Protein AF-A0A914URF8-F1 (afdb_monomer_lite)

Organism: NCBI:txid2011161

Structure (mmCIF, N/CA/C/O backbone):
data_AF-A0A914URF8-F1
#
_entry.id   AF-A0A914URF8-F1
#
loop_
_atom_site.group_PDB
_atom_site.id
_atom_site.type_symbol
_atom_site.label_atom_id
_atom_site.label_alt_id
_atom_site.label_comp_id
_atom_site.label_asym_id
_atom_site.label_entity_id
_atom_site.label_seq_id
_atom_site.pdbx_PDB_ins_code
_atom_site.Cartn_x
_atom_site.Cartn_y
_atom_site.Cartn_z
_atom_site.occupancy
_atom_site.B_iso_or_equiv
_atom_site.auth_seq_id
_atom_site.auth_comp_id
_atom_site.auth_asym_id
_atom_site.auth_atom_id
_atom_site.pdbx_PDB_model_num
ATOM 1 N N . VAL A 1 1 ? -5.150 0.004 5.363 1.00 91.94 1 VAL A N 1
ATOM 2 C CA . VAL A 1 1 ? -5.568 -1.410 5.227 1.00 91.94 1 VAL A CA 1
ATOM 3 C C . VAL A 1 1 ? -5.708 -1.688 3.751 1.00 91.94 1 VAL A C 1
ATOM 5 O O . VAL A 1 1 ? -6.165 -0.806 3.049 1.00 91.94 1 VAL A O 1
ATOM 8 N N . GLU A 1 2 ? -5.308 -2.857 3.282 1.00 92.75 2 GLU A N 1
ATOM 9 C CA . GLU A 1 2 ? -5.443 -3.266 1.883 1.00 92.75 2 GLU A CA 1
ATOM 10 C C . GLU A 1 2 ? -5.995 -4.690 1.856 1.00 92.75 2 GLU A C 1
ATOM 12 O O . GLU A 1 2 ? -5.679 -5.490 2.740 1.00 92.75 2 GLU A O 1
ATOM 17 N N . VAL A 1 3 ? -6.842 -4.991 0.873 1.00 92.69 3 VAL A N 1
ATOM 18 C CA . VAL A 1 3 ? -7.310 -6.351 0.602 1.00 92.69 3 VAL A CA 1
ATOM 19 C C . VAL A 1 3 ? -6.737 -6.768 -0.744 1.00 92.69 3 VAL A C 1
ATOM 21 O O . VAL A 1 3 ? -7.129 -6.220 -1.769 1.00 92.69 3 VAL A O 1
ATOM 24 N N . HIS A 1 4 ? -5.839 -7.747 -0.733 1.00 90.50 4 HIS A N 1
ATOM 25 C CA . HIS A 1 4 ? -5.152 -8.246 -1.922 1.00 90.50 4 HIS A CA 1
ATOM 26 C C . HIS A 1 4 ? -5.156 -9.787 -1.946 1.00 90.50 4 HIS A C 1
ATOM 28 O O . HIS A 1 4 ? -5.387 -10.426 -0.912 1.00 90.50 4 HIS A O 1
ATOM 34 N N . PRO A 1 5 ? -4.941 -10.427 -3.110 1.00 88.50 5 PRO A N 1
ATOM 35 C CA . PRO A 1 5 ? -4.713 -11.870 -3.187 1.00 88.50 5 PRO A CA 1
ATOM 36 C C . PRO A 1 5 ? -3.463 -12.287 -2.407 1.00 88.50 5 PRO A C 1
ATOM 38 O O . PRO A 1 5 ? -2.453 -11.588 -2.440 1.00 88.50 5 PRO A O 1
ATOM 41 N N . ALA A 1 6 ? -3.505 -13.452 -1.754 1.00 83.94 6 ALA A N 1
ATOM 42 C CA . ALA A 1 6 ? -2.380 -13.965 -0.961 1.00 83.94 6 ALA A CA 1
ATOM 43 C C . ALA A 1 6 ? -1.105 -14.190 -1.796 1.00 83.94 6 ALA A C 1
ATOM 45 O O . ALA A 1 6 ? 0.005 -14.074 -1.284 1.00 83.94 6 ALA A O 1
ATOM 46 N N . GLU A 1 7 ? -1.283 -14.479 -3.083 1.00 80.19 7 GLU A N 1
ATOM 47 C CA . GLU A 1 7 ? -0.210 -14.698 -4.049 1.00 80.19 7 GLU A CA 1
ATOM 48 C C . GLU A 1 7 ? 0.399 -13.383 -4.566 1.00 80.19 7 GLU A C 1
ATOM 50 O O . GLU A 1 7 ? 1.362 -13.428 -5.319 1.00 80.19 7 GLU A O 1
ATOM 55 N N . TYR A 1 8 ? -0.126 -12.207 -4.208 1.00 83.12 8 TYR A N 1
ATOM 56 C CA . TYR A 1 8 ? 0.375 -10.913 -4.684 1.00 83.12 8 TYR A CA 1
ATOM 57 C C . TYR A 1 8 ? 1.036 -10.107 -3.565 1.00 83.12 8 TYR A C 1
ATOM 59 O O . TYR A 1 8 ? 0.678 -10.210 -2.391 1.00 83.12 8 TYR A O 1
ATOM 67 N N . VAL A 1 9 ? 1.998 -9.272 -3.956 1.00 80.06 9 VAL A N 1
ATOM 68 C CA . VAL A 1 9 ? 2.644 -8.297 -3.069 1.00 80.06 9 VAL A CA 1
ATOM 69 C C . VAL A 1 9 ? 1.649 -7.169 -2.761 1.00 80.06 9 VAL A C 1
ATOM 71 O O . VAL A 1 9 ? 1.094 -6.619 -3.713 1.00 80.06 9 VAL A O 1
ATOM 74 N N . PRO A 1 10 ? 1.424 -6.804 -1.486 1.00 84.69 10 PRO A N 1
ATOM 75 C CA . PRO A 1 10 ? 0.599 -5.650 -1.146 1.00 84.69 10 PRO A CA 1
ATOM 76 C C . PRO A 1 10 ? 1.324 -4.331 -1.399 1.00 84.69 10 PRO A C 1
ATOM 78 O O . PRO A 1 10 ? 2.511 -4.196 -1.087 1.00 84.69 10 PRO A O 1
ATOM 81 N N . PHE A 1 11 ? 0.570 -3.345 -1.875 1.00 87.31 11 PHE A N 1
ATOM 82 C CA . PHE A 1 11 ? 1.010 -1.962 -2.054 1.00 87.31 11 PHE A CA 1
ATOM 83 C C . PHE A 1 11 ? 0.008 -1.014 -1.379 1.00 87.31 11 PHE A C 1
ATOM 85 O O . PHE A 1 11 ? -0.790 -0.350 -2.056 1.00 87.31 11 PHE A O 1
ATOM 92 N N . PRO A 1 12 ? 0.015 -0.931 -0.035 1.00 89.12 12 PRO A N 1
ATOM 93 C CA . PRO A 1 12 ? -1.010 -0.210 0.712 1.00 89.12 12 PRO A CA 1
ATOM 94 C C . PRO A 1 12 ? -0.951 1.303 0.483 1.00 89.12 12 PRO A C 1
ATOM 96 O O . PRO A 1 12 ? -1.925 1.997 0.770 1.00 89.12 12 PRO A O 1
ATOM 99 N N . GLU A 1 13 ? 0.169 1.824 -0.019 1.00 87.00 13 GLU A N 1
ATOM 100 C CA . GLU A 1 13 ? 0.313 3.209 -0.456 1.00 87.00 13 GLU A CA 1
ATOM 101 C C . GLU A 1 13 ? -0.486 3.533 -1.726 1.00 87.00 13 GLU A C 1
ATOM 103 O O . GLU A 1 13 ? -0.905 4.677 -1.895 1.00 87.00 13 GLU A O 1
ATOM 108 N N . ASP A 1 14 ? -0.719 2.535 -2.583 1.00 87.56 14 ASP A N 1
ATOM 109 C CA . ASP A 1 14 ? -1.404 2.696 -3.866 1.00 87.56 14 ASP A CA 1
ATOM 110 C C . ASP A 1 14 ? -2.866 2.213 -3.780 1.00 87.56 14 ASP A C 1
ATOM 112 O O . ASP A 1 14 ? -3.774 2.894 -4.255 1.00 87.56 14 ASP A O 1
ATOM 116 N N . GLN A 1 15 ? -3.106 1.050 -3.158 1.00 88.94 15 GLN A N 1
ATOM 117 C CA . GLN A 1 15 ? -4.412 0.363 -3.144 1.00 88.94 15 GLN A CA 1
ATOM 118 C C . GLN A 1 15 ? -5.074 0.304 -1.756 1.00 88.94 15 GLN A C 1
ATOM 120 O O . GLN A 1 15 ? -6.141 -0.294 -1.574 1.00 88.94 15 GLN A O 1
ATOM 125 N N . GLY A 1 16 ? -4.443 0.900 -0.744 1.00 92.31 16 GLY A N 1
ATOM 126 C CA . GLY A 1 16 ? -4.950 0.884 0.619 1.00 92.31 16 GLY A CA 1
ATOM 127 C C . GLY A 1 16 ? -6.059 1.905 0.882 1.00 92.31 16 GLY A C 1
ATOM 128 O O . GLY A 1 16 ? -6.155 2.961 0.264 1.00 92.31 16 GLY A O 1
ATOM 129 N N . PHE A 1 17 ? -6.869 1.619 1.898 1.00 93.12 17 PHE A N 1
ATOM 130 C CA . PHE A 1 17 ? -7.845 2.535 2.477 1.00 93.12 17 PHE A CA 1
ATOM 131 C C . PHE A 1 17 ? -7.550 2.816 3.952 1.00 93.12 17 PHE A C 1
ATOM 133 O O . PHE A 1 17 ? -6.910 2.030 4.667 1.00 93.12 17 PHE A O 1
ATOM 140 N N . THR A 1 18 ? -8.035 3.959 4.428 1.00 93.62 18 THR A N 1
ATOM 141 C CA . THR A 1 18 ? -7.891 4.390 5.819 1.00 93.62 18 THR A CA 1
ATOM 142 C C . THR A 1 18 ? -9.085 3.941 6.655 1.00 93.62 18 THR A C 1
ATOM 144 O O . THR A 1 18 ? -10.218 3.868 6.183 1.00 93.62 18 THR A O 1
ATOM 147 N N . VAL A 1 19 ? -8.823 3.628 7.923 1.00 95.50 19 VAL A N 1
ATOM 148 C CA . VAL A 1 19 ? -9.854 3.272 8.900 1.00 95.50 19 VAL A CA 1
ATOM 149 C C . VAL A 1 19 ? -9.771 4.280 10.034 1.00 95.50 19 VAL A C 1
ATOM 151 O O . VAL A 1 19 ? -8.711 4.461 10.633 1.00 95.50 19 VAL A O 1
ATOM 154 N N . SER A 1 20 ? -10.878 4.965 10.305 1.00 93.94 20 SER A N 1
ATOM 155 C CA . SER A 1 20 ? -10.931 6.005 11.330 1.00 93.94 20 SER A CA 1
ATOM 156 C C . SER A 1 20 ? -11.346 5.427 12.687 1.00 93.94 20 SER A C 1
ATOM 158 O O . SER A 1 20 ? -12.314 4.664 12.753 1.00 93.94 20 SER A O 1
ATOM 160 N N . PRO A 1 21 ? -10.679 5.818 13.788 1.00 95.00 21 PRO A N 1
ATOM 161 C CA . PRO A 1 21 ? -11.183 5.568 15.134 1.00 95.00 21 PRO A CA 1
ATOM 162 C C . PRO A 1 21 ? -12.584 6.155 15.337 1.00 95.00 21 PRO A C 1
ATOM 164 O O . PRO A 1 21 ? -12.963 7.141 14.701 1.00 95.00 21 PRO A O 1
ATOM 167 N N . GLY A 1 22 ? -13.368 5.541 16.223 1.00 94.19 22 GLY A N 1
ATOM 168 C CA . GLY A 1 22 ? -14.708 6.022 16.572 1.00 94.19 22 GLY A CA 1
ATOM 169 C C . GLY A 1 22 ? -15.772 5.745 15.521 1.00 94.19 22 GLY A C 1
ATOM 170 O O . GLY A 1 22 ? -16.918 6.190 15.657 1.00 94.19 22 GLY A O 1
ATOM 171 N N . ALA A 1 23 ? -15.413 4.976 14.500 1.00 94.69 23 ALA A N 1
ATOM 172 C CA . ALA A 1 23 ? -16.324 4.440 13.521 1.00 94.69 23 ALA A CA 1
ATOM 173 C C . ALA A 1 23 ? -16.153 2.924 13.401 1.00 94.69 23 ALA A C 1
ATOM 175 O O . ALA A 1 23 ? -15.095 2.352 13.682 1.00 94.69 23 ALA A O 1
ATOM 176 N N . VAL A 1 24 ? -17.235 2.281 12.979 1.00 96.44 24 VAL A N 1
ATOM 177 C CA . VAL A 1 24 ? -17.174 0.984 12.329 1.00 96.44 24 VAL A CA 1
ATOM 178 C C . VAL A 1 24 ? -17.058 1.242 10.838 1.00 96.44 24 VAL A C 1
ATOM 180 O O . VAL A 1 24 ? -17.888 1.951 10.271 1.00 96.44 24 VAL A O 1
ATOM 183 N N . THR A 1 25 ? -16.017 0.695 10.226 1.00 97.31 25 THR A N 1
ATOM 184 C CA . THR A 1 25 ? -15.813 0.689 8.783 1.00 97.31 25 THR A CA 1
ATOM 185 C C . THR A 1 25 ? -16.161 -0.699 8.269 1.00 97.31 25 THR A C 1
ATOM 187 O O . THR A 1 25 ? -15.512 -1.684 8.618 1.00 97.31 25 THR A O 1
ATOM 190 N N . SER A 1 26 ? -17.209 -0.770 7.459 1.00 96.75 26 SER A N 1
ATOM 191 C CA . SER A 1 26 ? -17.714 -1.987 6.838 1.00 96.75 26 SER A CA 1
ATOM 192 C C . SER A 1 26 ? -17.293 -1.993 5.368 1.00 96.75 26 SER A C 1
ATOM 194 O O . SER A 1 26 ? -17.676 -1.105 4.600 1.00 96.75 26 SER A O 1
ATOM 196 N N . VAL A 1 27 ? -16.489 -2.983 4.990 1.00 96.69 27 VAL A N 1
ATOM 197 C CA . VAL A 1 27 ? -15.861 -3.133 3.676 1.00 96.69 27 VAL A CA 1
ATOM 198 C C . VAL A 1 27 ? -16.457 -4.350 2.984 1.00 96.69 27 VAL A C 1
ATOM 200 O O . VAL A 1 27 ? -16.164 -5.493 3.338 1.00 96.69 27 VAL A O 1
ATOM 203 N N . ALA A 1 28 ? -17.299 -4.089 1.990 1.00 95.06 28 ALA A N 1
ATOM 204 C CA . ALA A 1 28 ? -17.810 -5.116 1.100 1.00 95.06 28 ALA A CA 1
ATOM 205 C C . ALA A 1 28 ? -16.806 -5.328 -0.040 1.00 95.06 28 ALA A C 1
ATOM 207 O O . ALA A 1 28 ? -16.458 -4.377 -0.741 1.00 95.06 28 ALA A O 1
ATOM 208 N N . VAL A 1 29 ? -16.330 -6.559 -0.220 1.00 94.00 29 VAL A N 1
ATOM 209 C CA . VAL A 1 29 ? -15.354 -6.911 -1.259 1.00 94.00 29 VAL A CA 1
ATOM 210 C C . VAL A 1 29 ? -15.991 -7.744 -2.362 1.00 94.00 29 VAL A C 1
ATOM 212 O O . VAL A 1 29 ? -16.817 -8.627 -2.108 1.00 94.00 29 VAL A O 1
ATOM 215 N N . LYS A 1 30 ? -15.583 -7.480 -3.601 1.00 92.62 30 LYS A N 1
ATOM 216 C CA . LYS A 1 30 ? -15.989 -8.228 -4.789 1.00 92.62 30 LYS A CA 1
ATOM 217 C C . LYS A 1 30 ? -14.754 -8.697 -5.541 1.00 92.62 30 LYS A C 1
ATOM 219 O O . LYS A 1 30 ? -13.948 -7.881 -5.972 1.00 92.62 30 LYS A O 1
ATOM 224 N N . GLN A 1 31 ? -14.620 -10.010 -5.700 1.00 90.75 31 GLN A N 1
ATOM 225 C CA . GLN A 1 31 ? -13.500 -10.598 -6.425 1.00 90.75 31 GLN A CA 1
ATOM 226 C C . GLN A 1 31 ? -13.712 -10.468 -7.937 1.00 90.75 31 GLN A C 1
ATOM 228 O O . GLN A 1 31 ? -14.761 -10.857 -8.465 1.00 90.75 31 GLN A O 1
ATOM 233 N N . VAL A 1 32 ? -12.696 -9.948 -8.616 1.00 90.19 32 VAL A N 1
ATOM 234 C CA . VAL A 1 32 ? -12.615 -9.836 -10.071 1.00 90.19 32 VAL A CA 1
ATOM 235 C C . VAL A 1 32 ? -11.380 -10.593 -10.538 1.00 90.19 32 VAL A C 1
ATOM 237 O O . VAL A 1 32 ? -10.331 -10.525 -9.899 1.00 90.19 32 VAL A O 1
ATOM 240 N N . ARG A 1 33 ? -11.517 -11.342 -11.632 1.00 90.44 33 ARG A N 1
ATOM 241 C CA . ARG A 1 33 ? -10.392 -11.939 -12.349 1.00 90.44 33 ARG A CA 1
ATOM 242 C C . ARG A 1 33 ? -10.420 -11.515 -13.804 1.00 90.44 33 ARG A C 1
ATOM 244 O O . ARG A 1 33 ? -11.492 -11.507 -14.414 1.00 90.44 33 ARG A O 1
ATOM 251 N N . VAL A 1 34 ? -9.247 -11.192 -14.324 1.00 87.31 34 VAL A N 1
ATOM 252 C CA . VAL A 1 34 ? -9.013 -10.909 -15.733 1.00 87.31 34 VAL A CA 1
ATOM 253 C C . VAL A 1 34 ? -8.072 -11.978 -16.262 1.00 87.31 34 VAL A C 1
ATOM 255 O O . VAL A 1 34 ? -6.964 -12.128 -15.749 1.00 87.31 34 VAL A O 1
ATOM 258 N N . ASP A 1 35 ? -8.537 -12.697 -17.278 1.00 86.62 35 ASP A N 1
ATOM 259 C CA . ASP A 1 35 ? -7.737 -13.660 -18.026 1.00 86.62 35 ASP A CA 1
ATOM 260 C C . ASP A 1 35 ? -7.541 -13.094 -19.438 1.00 86.62 35 ASP A C 1
ATOM 262 O O . ASP A 1 35 ? -8.509 -12.948 -20.194 1.00 86.62 35 ASP A O 1
ATOM 266 N N . ARG A 1 36 ? -6.299 -12.744 -19.776 1.00 83.31 36 ARG A N 1
ATOM 267 C CA . ARG A 1 36 ? -5.914 -12.213 -21.089 1.00 83.31 36 ARG A CA 1
ATOM 268 C C . ARG A 1 36 ? -5.401 -13.340 -21.965 1.00 83.31 36 ARG A C 1
ATOM 270 O O . ARG A 1 36 ? -4.618 -14.184 -21.518 1.00 83.31 36 ARG A O 1
ATOM 277 N N . MET A 1 37 ? -5.814 -13.350 -23.226 1.00 77.38 37 MET A N 1
ATOM 278 C CA . MET A 1 37 ? -5.209 -14.261 -24.192 1.00 77.38 37 MET A CA 1
ATOM 279 C C . MET A 1 37 ? -3.852 -13.707 -24.648 1.00 77.38 37 MET A C 1
ATOM 281 O O . MET A 1 37 ? -3.795 -12.571 -25.114 1.00 77.38 37 MET A O 1
ATOM 285 N N . PRO A 1 38 ? -2.764 -14.495 -24.575 1.00 70.12 38 PRO A N 1
ATOM 286 C CA . PRO A 1 38 ? -1.478 -14.066 -25.112 1.00 70.12 38 PRO A CA 1
ATOM 287 C C . PRO A 1 38 ? -1.544 -13.925 -26.642 1.00 70.12 38 PRO A C 1
ATOM 289 O O . PRO A 1 38 ? -2.564 -14.225 -27.280 1.00 70.12 38 PRO A O 1
ATOM 292 N N . LEU A 1 39 ? -0.439 -13.482 -27.251 1.00 63.91 39 LEU A N 1
ATOM 293 C CA . LEU A 1 39 ? -0.307 -13.400 -28.710 1.00 63.91 39 LEU A CA 1
ATOM 294 C C . LEU A 1 39 ? -0.850 -14.671 -29.401 1.00 63.91 39 LEU A C 1
ATOM 296 O O . LEU A 1 39 ? -0.559 -15.783 -28.948 1.00 63.91 39 LEU A O 1
ATOM 300 N N . PRO A 1 40 ? -1.632 -14.540 -30.496 1.00 69.69 40 PRO A N 1
ATOM 301 C CA . PRO A 1 40 ? -1.820 -13.350 -31.343 1.00 69.69 40 PRO A CA 1
ATOM 302 C C . PRO A 1 40 ? -3.056 -12.471 -31.041 1.00 69.69 40 PRO A C 1
ATOM 304 O O . PRO A 1 40 ? -3.345 -11.570 -31.826 1.00 69.69 40 PRO A O 1
ATOM 307 N N . TYR A 1 41 ? -3.822 -12.726 -29.976 1.00 68.06 41 TYR A N 1
ATOM 308 C CA . TYR A 1 41 ? -5.177 -12.162 -29.838 1.00 68.06 41 TYR A CA 1
ATOM 309 C C . TYR A 1 41 ? -5.226 -10.724 -29.284 1.00 68.06 41 TYR A C 1
ATOM 311 O O . TYR A 1 41 ? -6.033 -9.934 -29.768 1.00 68.06 41 TYR A O 1
ATOM 319 N N . ASP A 1 42 ? -4.344 -10.366 -28.341 1.00 59.94 42 ASP A N 1
ATOM 320 C CA . ASP A 1 42 ? -4.332 -9.054 -27.652 1.00 59.94 42 ASP A CA 1
ATOM 321 C C . ASP A 1 42 ? -3.352 -8.028 -28.277 1.00 59.94 42 ASP A C 1
ATOM 323 O O . ASP A 1 42 ? -3.139 -6.931 -27.770 1.00 59.94 42 ASP A O 1
ATOM 327 N N . GLY A 1 43 ? -2.676 -8.367 -29.383 1.00 57.28 43 GLY A N 1
ATOM 328 C CA . GLY A 1 43 ? -1.716 -7.473 -30.063 1.00 57.28 43 GLY A CA 1
ATOM 329 C C . GLY A 1 43 ? -0.467 -7.073 -29.247 1.00 57.28 43 GLY A C 1
ATOM 330 O O . GLY A 1 43 ? 0.456 -6.480 -29.807 1.00 57.28 43 GLY A O 1
ATOM 331 N N . THR A 1 44 ? -0.404 -7.432 -27.962 1.00 60.03 44 THR A N 1
ATOM 332 C CA . THR A 1 44 ? 0.744 -7.327 -27.053 1.00 60.03 44 THR A CA 1
ATOM 333 C C . THR A 1 44 ? 0.925 -8.645 -26.292 1.00 60.03 44 THR A C 1
ATOM 335 O O . THR A 1 44 ? -0.051 -9.335 -26.011 1.00 60.03 44 THR A O 1
ATOM 338 N N . ASP A 1 45 ? 2.170 -9.040 -26.011 1.00 70.69 45 ASP A N 1
ATOM 339 C CA . ASP A 1 45 ? 2.464 -10.258 -25.242 1.00 70.69 45 ASP A CA 1
ATOM 340 C C . ASP A 1 45 ? 2.285 -9.954 -23.749 1.00 70.69 45 ASP A C 1
ATOM 342 O O . ASP A 1 45 ? 3.058 -9.180 -23.174 1.00 70.69 45 ASP A O 1
ATOM 346 N N . CYS A 1 46 ? 1.245 -10.508 -23.124 1.00 76.75 46 CYS A N 1
ATOM 347 C CA . CYS A 1 46 ? 1.142 -10.501 -21.669 1.00 76.75 46 CYS A CA 1
ATOM 348 C C . CYS A 1 46 ? 2.206 -11.453 -21.091 1.00 76.75 46 CYS A C 1
ATOM 350 O O . CYS A 1 46 ? 2.546 -12.470 -21.692 1.00 76.75 46 CYS A O 1
ATOM 352 N N . GLY A 1 47 ? 2.786 -11.104 -19.946 1.00 65.38 47 GLY A N 1
ATOM 353 C CA . GLY A 1 47 ? 3.869 -11.863 -19.331 1.00 65.38 47 GLY A CA 1
ATOM 354 C C . GLY A 1 47 ? 3.433 -12.471 -18.009 1.00 65.38 47 GLY A C 1
ATOM 355 O O . GLY A 1 47 ? 3.038 -11.744 -17.102 1.00 65.38 47 GLY A O 1
ATOM 356 N N . ASP A 1 48 ? 3.591 -13.786 -17.870 1.00 61.22 48 ASP A N 1
ATOM 357 C CA . ASP A 1 48 ? 3.435 -14.481 -16.593 1.00 61.22 48 ASP A CA 1
ATOM 358 C C . ASP A 1 48 ? 4.750 -15.114 -16.143 1.00 61.22 48 ASP A C 1
ATOM 360 O O . ASP A 1 48 ? 5.511 -15.671 -16.937 1.00 61.22 48 ASP A O 1
ATOM 364 N N . VAL A 1 49 ? 4.977 -15.140 -14.829 1.00 52.16 49 VAL A N 1
ATOM 365 C CA . VAL A 1 49 ? 6.006 -15.997 -14.226 1.00 52.16 49 VAL A CA 1
ATOM 366 C C . VAL A 1 49 ? 5.353 -17.332 -13.864 1.00 52.16 49 VAL A C 1
ATOM 368 O O . VAL A 1 49 ? 5.001 -17.575 -12.711 1.00 52.16 49 VAL A O 1
ATOM 371 N N . LYS A 1 50 ? 5.170 -18.221 -14.846 1.00 42.91 50 LYS A N 1
ATOM 372 C CA . LYS A 1 50 ? 4.790 -19.615 -14.568 1.00 42.91 50 LYS A CA 1
ATOM 373 C C . LYS A 1 50 ? 6.035 -20.416 -14.199 1.00 42.91 50 LYS A C 1
ATOM 375 O O . LYS A 1 50 ? 6.611 -21.049 -15.062 1.00 42.91 50 LYS A O 1
ATOM 380 N N . GLY A 1 51 ? 6.410 -20.393 -12.915 1.00 39.91 51 GLY A N 1
ATOM 381 C CA . GLY A 1 51 ? 7.364 -21.332 -12.302 1.00 39.91 51 GLY A CA 1
ATOM 382 C C . GLY A 1 51 ? 8.754 -21.394 -12.952 1.00 39.91 51 GLY A C 1
ATOM 383 O O . GLY A 1 51 ? 8.916 -22.011 -13.982 1.00 39.91 51 GLY A O 1
ATOM 384 N N . ASP A 1 52 ? 9.769 -20.828 -12.295 1.00 38.50 52 ASP A N 1
ATOM 385 C CA . ASP A 1 52 ? 11.213 -20.842 -12.632 1.00 38.50 52 ASP A CA 1
ATOM 386 C C . ASP A 1 52 ? 11.651 -20.323 -14.014 1.00 38.50 52 ASP A C 1
ATOM 388 O O . ASP A 1 52 ? 12.725 -19.722 -14.113 1.00 38.50 52 ASP A O 1
ATOM 392 N N . ASP A 1 53 ? 10.771 -20.352 -15.004 1.00 37.19 53 ASP A N 1
ATOM 393 C CA . ASP A 1 53 ? 10.974 -19.835 -16.340 1.00 37.19 53 ASP A CA 1
ATOM 394 C C . ASP A 1 53 ? 10.076 -18.616 -16.561 1.00 37.19 53 ASP A C 1
ATOM 396 O O . ASP A 1 53 ? 8.846 -18.668 -16.522 1.00 37.19 53 ASP A O 1
ATOM 400 N N . VAL A 1 54 ? 10.719 -17.472 -16.785 1.00 41.00 54 VAL A N 1
ATOM 401 C CA . VAL A 1 54 ? 10.063 -16.319 -17.398 1.00 41.00 54 VAL A CA 1
ATOM 402 C C . VAL A 1 54 ? 9.853 -16.698 -18.863 1.00 41.00 54 VAL A C 1
ATOM 404 O O . VAL A 1 54 ? 10.770 -16.562 -19.673 1.00 41.00 54 VAL A O 1
ATOM 407 N N . VAL A 1 55 ? 8.678 -17.225 -19.207 1.00 34.28 55 VAL A N 1
ATOM 408 C CA . VAL A 1 55 ? 8.319 -17.473 -20.607 1.00 34.28 55 VAL A CA 1
ATOM 409 C C . VAL A 1 55 ? 7.946 -16.128 -21.228 1.00 34.28 55 VAL A C 1
ATOM 411 O O . VAL A 1 55 ? 6.782 -15.755 -21.291 1.00 34.28 55 VAL A O 1
ATOM 414 N N . LEU A 1 56 ? 8.959 -15.374 -21.655 1.00 38.22 56 LEU A N 1
ATOM 415 C CA . LEU A 1 56 ? 8.786 -14.424 -22.753 1.00 38.22 56 LEU A CA 1
ATOM 416 C C . LEU A 1 56 ? 8.585 -15.267 -24.016 1.00 38.22 56 LEU A C 1
ATOM 418 O O . LEU A 1 56 ? 9.346 -16.214 -24.238 1.00 38.22 56 LEU A O 1
ATOM 422 N N . SER A 1 57 ? 7.554 -14.976 -24.807 1.00 32.28 57 SER A N 1
ATOM 423 C CA . SER A 1 57 ? 7.237 -15.764 -25.999 1.00 32.28 57 SER A CA 1
ATOM 424 C C . SER A 1 57 ? 8.447 -15.914 -26.955 1.00 32.28 57 SER A C 1
ATOM 426 O O . SER A 1 57 ? 9.275 -15.002 -27.068 1.00 32.28 57 SER A O 1
ATOM 428 N N . PRO A 1 58 ? 8.593 -17.050 -27.671 1.00 31.78 58 PRO A N 1
ATOM 429 C CA . PRO A 1 58 ? 9.806 -17.365 -28.437 1.00 31.78 58 PRO A CA 1
ATOM 430 C C . PRO A 1 58 ? 9.998 -16.597 -29.758 1.00 31.78 58 PRO A C 1
ATOM 432 O O . PRO A 1 58 ? 10.910 -16.934 -30.509 1.00 31.78 58 PRO A O 1
ATOM 435 N N . GLU A 1 59 ? 9.183 -15.594 -30.098 1.00 29.19 59 GLU A N 1
ATOM 436 C CA . GLU A 1 59 ? 9.135 -15.068 -31.478 1.00 29.19 59 GLU A CA 1
ATOM 437 C C . GLU A 1 59 ? 9.873 -13.739 -31.721 1.00 29.19 59 GLU A C 1
ATOM 439 O O . GLU A 1 59 ? 9.818 -13.194 -32.820 1.00 29.19 59 GLU A O 1
ATOM 444 N N . THR A 1 60 ? 10.662 -13.236 -30.765 1.00 29.73 60 THR A N 1
ATOM 445 C CA . THR A 1 60 ? 11.586 -12.102 -31.014 1.00 29.73 60 THR A CA 1
ATOM 446 C C . THR A 1 60 ? 13.062 -12.476 -30.890 1.00 29.73 60 THR A C 1
ATOM 448 O O . THR A 1 60 ? 13.900 -11.661 -30.503 1.00 29.73 60 THR A O 1
ATOM 451 N N . VAL A 1 61 ? 13.419 -13.703 -31.282 1.00 30.77 61 VAL A N 1
ATOM 452 C CA . VAL A 1 61 ? 14.816 -14.064 -31.561 1.00 30.77 61 VAL A CA 1
ATOM 453 C C . VAL A 1 61 ? 15.134 -13.709 -33.014 1.00 30.77 61 VAL A C 1
ATOM 455 O O . VAL A 1 61 ? 15.181 -14.569 -33.883 1.00 30.77 61 VAL A O 1
ATOM 458 N N . ASN A 1 62 ? 15.363 -12.421 -33.277 1.00 29.34 62 ASN A N 1
ATOM 459 C CA . ASN A 1 62 ? 16.307 -12.045 -34.324 1.00 29.34 62 ASN A CA 1
ATOM 460 C C . ASN A 1 62 ? 17.627 -11.687 -33.640 1.00 29.34 62 ASN A C 1
ATOM 462 O O . ASN A 1 62 ? 17.727 -10.748 -32.847 1.00 29.34 62 ASN A O 1
ATOM 466 N N . GLU A 1 63 ? 18.617 -12.524 -33.924 1.00 33.94 63 GLU A N 1
ATOM 467 C CA . GLU A 1 63 ? 20.000 -12.475 -33.474 1.00 33.94 63 GLU A CA 1
ATOM 468 C C . GLU A 1 63 ? 20.672 -11.141 -33.835 1.00 33.94 63 GLU A C 1
ATOM 470 O O . GLU A 1 63 ? 21.292 -11.032 -34.884 1.00 33.94 63 GLU A O 1
ATOM 475 N N . SER A 1 64 ? 20.592 -10.119 -32.975 1.00 32.31 64 SER A N 1
ATOM 476 C CA . SER A 1 64 ? 21.553 -8.996 -32.989 1.00 32.31 64 SER A CA 1
ATOM 477 C C . SER A 1 64 ? 21.348 -7.999 -31.840 1.00 32.31 64 SER A C 1
ATOM 479 O O . SER A 1 64 ? 21.132 -6.816 -32.088 1.00 32.31 64 SER A O 1
ATOM 481 N N . LEU A 1 65 ? 21.435 -8.423 -30.576 1.00 29.59 65 LEU A N 1
ATOM 482 C CA . LEU A 1 65 ? 21.584 -7.492 -29.444 1.00 29.59 65 LEU A CA 1
ATOM 483 C C . LEU A 1 65 ? 22.589 -8.068 -28.427 1.00 29.59 65 LEU A C 1
ATOM 485 O O . LEU A 1 65 ? 22.286 -9.067 -27.771 1.00 29.59 65 LEU A O 1
ATOM 489 N N . PRO A 1 66 ? 23.797 -7.487 -28.295 1.00 29.52 66 PRO A N 1
ATOM 490 C CA . PRO A 1 66 ? 24.793 -7.962 -27.347 1.00 29.52 66 PRO A CA 1
ATOM 491 C C . PRO A 1 66 ? 24.392 -7.530 -25.926 1.00 29.52 66 PRO A C 1
ATOM 493 O O . PRO A 1 66 ? 24.126 -6.358 -25.680 1.00 29.52 66 PRO A O 1
ATOM 496 N N . HIS A 1 67 ? 24.388 -8.489 -24.994 1.00 32.66 67 HIS A N 1
ATOM 497 C CA . HIS A 1 67 ? 24.181 -8.323 -23.544 1.00 32.66 67 HIS A CA 1
ATOM 498 C C . HIS A 1 67 ? 22.743 -8.035 -23.058 1.00 32.66 67 HIS A C 1
ATOM 500 O O . HIS A 1 67 ? 22.457 -6.965 -22.524 1.00 32.66 67 HIS A O 1
ATOM 506 N N . ARG A 1 68 ? 21.848 -9.036 -23.096 1.00 34.16 68 ARG A N 1
ATOM 507 C CA . ARG A 1 68 ? 20.742 -9.110 -22.119 1.00 34.16 68 ARG A CA 1
ATOM 508 C C . ARG A 1 68 ? 21.243 -9.824 -20.859 1.00 34.16 68 ARG A C 1
ATOM 510 O O . ARG A 1 68 ? 21.502 -11.021 -20.862 1.00 34.16 68 ARG A O 1
ATOM 517 N N . GLU A 1 69 ? 21.460 -9.041 -19.809 1.00 31.69 69 GLU A N 1
ATOM 518 C CA . GLU A 1 69 ? 21.922 -9.468 -18.487 1.00 31.69 69 GLU A CA 1
ATOM 519 C C . GLU A 1 69 ? 20.921 -10.442 -17.806 1.00 31.69 69 GLU A C 1
ATOM 521 O O . GLU A 1 69 ? 19.722 -10.157 -17.795 1.00 31.69 69 GLU A O 1
ATOM 526 N N . PRO A 1 70 ? 21.378 -11.516 -17.126 1.00 31.03 70 PRO A N 1
ATOM 527 C CA . PRO A 1 70 ? 20.552 -12.469 -16.353 1.00 31.03 70 PRO A CA 1
ATOM 528 C C . PRO A 1 70 ? 19.937 -11.874 -15.060 1.00 31.03 70 PRO A C 1
ATOM 530 O O . PRO A 1 70 ? 19.631 -12.572 -14.094 1.00 31.03 70 PRO A O 1
ATOM 533 N N . VAL A 1 71 ? 19.784 -10.551 -14.995 1.00 35.62 71 VAL A N 1
ATOM 534 C CA . VAL A 1 71 ? 19.513 -9.793 -13.764 1.00 35.62 71 VAL A CA 1
ATOM 535 C C . VAL A 1 71 ? 18.021 -9.769 -13.400 1.00 35.62 71 VAL A C 1
ATOM 537 O O . VAL A 1 71 ? 17.692 -9.692 -12.216 1.00 35.62 71 VAL A O 1
ATOM 540 N N . LEU A 1 72 ? 17.109 -9.893 -14.373 1.00 37.38 72 LEU A N 1
ATOM 541 C CA . LEU A 1 72 ? 15.659 -9.947 -14.111 1.00 37.38 72 LEU A CA 1
ATOM 542 C C . LEU A 1 72 ? 15.226 -11.263 -13.449 1.00 37.38 72 LEU A C 1
ATOM 544 O O . LEU A 1 72 ? 14.441 -11.238 -12.503 1.00 37.38 72 LEU A O 1
ATOM 548 N N . GLN A 1 73 ? 15.800 -12.393 -13.873 1.00 36.78 73 GLN A N 1
ATOM 549 C CA . GLN A 1 73 ? 15.420 -13.721 -13.377 1.00 36.78 73 GLN A CA 1
ATOM 550 C C . GLN A 1 73 ? 15.822 -13.941 -11.912 1.00 36.78 73 GLN A C 1
ATOM 552 O O . GLN A 1 73 ? 15.117 -14.609 -11.159 1.00 36.78 73 GLN A O 1
ATOM 557 N N . ASN A 1 74 ? 16.907 -13.296 -11.476 1.00 42.81 74 ASN A N 1
ATOM 558 C CA . ASN A 1 74 ? 17.354 -13.365 -10.091 1.00 42.81 74 ASN A CA 1
ATOM 559 C C . ASN A 1 74 ? 16.501 -12.485 -9.163 1.00 42.81 74 ASN A C 1
ATOM 561 O O . ASN A 1 74 ? 16.119 -12.930 -8.087 1.00 42.81 74 ASN A O 1
ATOM 565 N N . MET A 1 75 ? 16.149 -11.251 -9.534 1.00 42.06 75 MET A N 1
ATOM 566 C CA . MET A 1 75 ? 15.501 -10.349 -8.570 1.00 42.06 75 MET A CA 1
ATOM 567 C C . MET A 1 75 ? 14.107 -10.830 -8.121 1.00 42.06 75 MET A C 1
ATOM 569 O O . MET A 1 75 ? 13.793 -10.740 -6.934 1.00 42.06 75 MET A O 1
ATOM 573 N N . PHE A 1 76 ? 13.306 -11.384 -9.037 1.00 45.41 76 PHE A N 1
ATOM 574 C CA . PHE A 1 76 ? 11.932 -11.814 -8.751 1.00 45.41 76 PHE A CA 1
ATOM 575 C C . PHE A 1 76 ? 11.876 -13.077 -7.870 1.00 45.41 76 PHE A C 1
ATOM 577 O O . PHE A 1 76 ? 11.143 -13.118 -6.882 1.00 45.41 76 PHE A O 1
ATOM 584 N N . GLN A 1 77 ? 12.723 -14.074 -8.160 1.00 45.03 77 GLN A N 1
ATOM 585 C CA . GLN A 1 77 ? 12.872 -15.281 -7.334 1.00 45.03 77 GLN A CA 1
ATOM 586 C C . GLN A 1 77 ? 13.290 -14.930 -5.900 1.00 45.03 77 GLN A C 1
ATOM 588 O O . GLN A 1 77 ? 12.671 -15.386 -4.941 1.00 45.03 77 GLN A O 1
ATOM 593 N N . PHE A 1 78 ? 14.269 -14.036 -5.732 1.00 51.50 78 PHE A N 1
ATOM 594 C CA . PHE A 1 78 ? 14.781 -13.692 -4.404 1.00 51.50 78 PHE A CA 1
ATOM 595 C C . PHE A 1 78 ? 13.851 -12.775 -3.594 1.00 51.50 78 PHE A C 1
ATOM 597 O O . PHE A 1 78 ? 13.863 -12.846 -2.366 1.00 51.50 78 PHE A O 1
ATOM 604 N N . TYR A 1 79 ? 13.026 -11.938 -4.235 1.00 53.47 79 TYR A N 1
ATOM 605 C CA . TYR A 1 79 ? 12.008 -11.157 -3.519 1.00 53.47 79 TYR A CA 1
ATOM 606 C C . TYR A 1 79 ? 10.928 -12.069 -2.916 1.00 53.47 79 TYR A C 1
ATOM 608 O O . TYR A 1 79 ? 10.518 -11.864 -1.773 1.00 53.47 79 TYR A O 1
ATOM 616 N N . SER A 1 80 ? 10.560 -13.148 -3.620 1.00 55.62 80 SER A N 1
ATOM 617 C CA . SER A 1 80 ? 9.638 -14.160 -3.089 1.00 55.62 80 SER A CA 1
ATOM 618 C C . SER A 1 80 ? 10.176 -14.871 -1.834 1.00 55.62 80 SER A C 1
ATOM 620 O O . SER A 1 80 ? 9.419 -15.126 -0.898 1.00 55.62 80 SER A O 1
ATOM 622 N N . ASP A 1 81 ? 11.493 -15.096 -1.743 1.00 58.03 81 ASP A N 1
ATOM 623 C CA . ASP A 1 81 ? 12.134 -15.680 -0.555 1.00 58.03 81 ASP A CA 1
ATOM 624 C C . ASP A 1 81 ? 12.168 -14.723 0.646 1.00 58.03 81 ASP A C 1
ATOM 626 O O . ASP A 1 81 ? 12.039 -15.156 1.796 1.00 58.03 81 ASP A O 1
ATOM 630 N N . VAL A 1 82 ? 12.338 -13.418 0.399 1.00 59.00 82 VAL A N 1
ATOM 631 C CA . VAL A 1 82 ? 12.271 -12.392 1.453 1.00 59.00 82 VAL A CA 1
ATOM 632 C C . VAL A 1 82 ? 10.852 -12.314 2.016 1.00 59.00 82 VAL A C 1
ATOM 634 O O . VAL A 1 82 ? 10.692 -12.351 3.236 1.00 59.00 82 VAL A O 1
ATOM 637 N N . LEU A 1 83 ? 9.836 -12.299 1.149 1.00 62.72 83 LEU A N 1
ATOM 638 C CA . LEU A 1 83 ? 8.431 -12.276 1.560 1.00 62.72 83 LEU A CA 1
ATOM 639 C C . LEU A 1 83 ? 8.027 -13.543 2.318 1.00 62.72 83 LEU A C 1
ATOM 641 O O . LEU A 1 83 ? 7.362 -13.450 3.347 1.00 62.72 83 LEU A O 1
ATOM 645 N N . ARG A 1 84 ? 8.508 -14.725 1.917 1.00 64.50 84 ARG A N 1
ATOM 646 C CA . ARG A 1 84 ? 8.269 -15.959 2.686 1.00 64.50 84 ARG A CA 1
ATOM 647 C C . ARG A 1 84 ? 8.695 -15.856 4.148 1.00 64.50 84 ARG A C 1
ATOM 649 O O . ARG A 1 84 ? 8.009 -16.342 5.043 1.00 64.50 84 ARG A O 1
ATOM 656 N N . ARG A 1 85 ? 9.815 -15.179 4.412 1.00 63.81 85 ARG A N 1
ATOM 657 C CA . ARG A 1 85 ? 10.326 -14.954 5.776 1.00 63.81 85 ARG A CA 1
ATOM 658 C C . ARG A 1 85 ? 9.578 -13.855 6.538 1.00 63.81 85 ARG A C 1
ATOM 660 O O . ARG A 1 85 ? 9.684 -13.816 7.759 1.00 63.81 85 ARG A O 1
ATOM 667 N N . ASP A 1 86 ? 8.825 -13.005 5.842 1.00 62.31 86 ASP A N 1
ATOM 668 C CA . ASP A 1 86 ? 7.899 -12.017 6.419 1.00 62.31 86 ASP A CA 1
ATOM 669 C C . ASP A 1 86 ? 6.484 -12.592 6.647 1.00 62.31 86 ASP A C 1
ATOM 671 O O . ASP A 1 86 ? 5.579 -11.866 7.050 1.00 62.31 86 ASP A O 1
ATOM 675 N N . GLY A 1 87 ? 6.298 -13.904 6.447 1.00 60.75 87 GLY A N 1
ATOM 676 C CA . GLY A 1 87 ? 5.054 -14.617 6.751 1.00 60.75 87 GLY A CA 1
ATOM 677 C C . GLY A 1 87 ? 4.160 -14.903 5.543 1.00 60.75 87 GLY A C 1
ATOM 678 O O . GLY A 1 87 ? 3.058 -15.418 5.728 1.00 60.75 87 GLY A O 1
ATOM 679 N N . TYR A 1 88 ? 4.615 -14.618 4.319 1.00 64.31 88 TYR A N 1
ATOM 680 C CA . TYR A 1 88 ? 3.891 -15.009 3.108 1.00 64.31 88 TYR A CA 1
ATOM 681 C C . TYR A 1 88 ? 4.050 -16.513 2.877 1.00 64.31 88 TYR A C 1
ATOM 683 O O . TYR A 1 88 ? 5.157 -17.043 2.820 1.00 64.31 88 TYR A O 1
ATOM 691 N N . LEU A 1 89 ? 2.933 -17.229 2.778 1.00 58.03 89 LEU A N 1
ATOM 692 C CA . LEU A 1 89 ? 2.946 -18.693 2.731 1.00 58.03 89 LEU A CA 1
ATOM 693 C C . LEU A 1 89 ? 3.358 -19.240 1.354 1.00 58.03 89 LEU A C 1
ATOM 695 O O . LEU A 1 89 ? 3.868 -20.357 1.264 1.00 58.03 89 LEU A O 1
ATOM 699 N N . GLU A 1 90 ? 3.192 -18.452 0.289 1.00 62.25 90 GLU A N 1
ATOM 700 C CA . GLU A 1 90 ? 3.363 -18.893 -1.098 1.00 62.25 90 GLU A CA 1
ATOM 701 C C . GLU A 1 90 ? 4.366 -18.029 -1.877 1.00 62.25 90 GLU A C 1
ATOM 703 O O . GLU A 1 90 ? 4.793 -16.962 -1.431 1.00 62.25 90 GLU A O 1
ATOM 708 N N . LYS A 1 91 ? 4.808 -18.536 -3.034 1.00 66.12 91 LYS A N 1
ATOM 709 C CA . LYS A 1 91 ? 5.615 -17.754 -3.977 1.00 66.12 91 LYS A CA 1
ATOM 710 C C . LYS A 1 91 ? 4.718 -16.645 -4.522 1.00 66.12 91 LYS A C 1
ATOM 712 O O . LYS A 1 91 ? 3.617 -16.942 -4.969 1.00 66.12 91 LYS A O 1
ATOM 717 N N . VAL A 1 92 ? 5.177 -15.396 -4.476 1.00 72.25 92 VAL A N 1
ATOM 718 C CA . VAL A 1 92 ? 4.396 -14.302 -5.055 1.00 72.25 92 VAL A CA 1
ATOM 719 C C . VAL A 1 92 ? 4.408 -14.378 -6.576 1.00 72.25 92 VAL A C 1
ATOM 721 O O . VAL A 1 92 ? 5.459 -14.566 -7.196 1.00 72.25 92 VAL A O 1
ATOM 724 N N . ASN A 1 93 ? 3.233 -14.234 -7.165 1.00 77.38 93 ASN A N 1
ATOM 725 C CA . ASN A 1 93 ? 3.039 -14.176 -8.598 1.00 77.38 93 ASN A CA 1
ATOM 726 C C . ASN A 1 93 ? 3.423 -12.803 -9.140 1.00 77.38 93 ASN A C 1
ATOM 728 O O . ASN A 1 93 ? 3.467 -11.793 -8.431 1.00 77.38 93 ASN A O 1
ATOM 732 N N . TYR A 1 94 ? 3.703 -12.791 -10.438 1.00 76.81 94 TYR A N 1
ATOM 733 C CA . TYR A 1 94 ? 3.917 -11.567 -11.185 1.00 76.81 94 TYR A CA 1
ATOM 734 C C . TYR A 1 94 ? 2.688 -10.662 -11.123 1.00 76.81 94 TYR A C 1
ATOM 736 O O . TYR A 1 94 ? 1.564 -11.108 -11.329 1.00 76.81 94 TYR A O 1
ATOM 744 N N . THR A 1 95 ? 2.932 -9.379 -10.876 1.00 82.25 95 THR A N 1
ATOM 745 C CA . THR A 1 95 ? 1.993 -8.304 -11.182 1.00 82.25 95 THR A CA 1
ATOM 746 C C . THR A 1 95 ? 2.772 -7.190 -11.864 1.00 82.25 95 THR A C 1
ATOM 748 O O . THR A 1 95 ? 3.938 -6.929 -11.534 1.00 82.25 95 THR A O 1
ATOM 751 N N . THR A 1 96 ? 2.138 -6.496 -12.803 1.00 83.88 96 THR A N 1
ATOM 752 C CA . THR A 1 96 ? 2.769 -5.373 -13.505 1.00 83.88 96 THR A CA 1
ATOM 753 C C . THR A 1 96 ? 3.215 -4.285 -12.525 1.00 83.88 96 THR A C 1
ATOM 755 O O . THR A 1 96 ? 4.320 -3.757 -12.645 1.00 83.88 96 THR A O 1
ATOM 758 N N . GLN A 1 97 ? 2.422 -4.011 -11.484 1.00 85.69 97 GLN A N 1
ATOM 759 C CA . GLN A 1 97 ? 2.776 -3.053 -10.434 1.00 85.69 97 GLN A CA 1
ATOM 760 C C . GLN A 1 97 ? 4.053 -3.465 -9.683 1.00 85.69 97 GLN A C 1
ATOM 762 O O . GLN A 1 97 ? 4.965 -2.648 -9.533 1.00 85.69 97 GLN A O 1
ATOM 767 N N . ALA A 1 98 ? 4.177 -4.735 -9.281 1.00 82.38 98 ALA A N 1
ATOM 768 C CA . ALA A 1 98 ? 5.385 -5.230 -8.622 1.00 82.38 98 ALA A CA 1
ATOM 769 C C . ALA A 1 98 ? 6.618 -5.141 -9.533 1.00 82.38 98 ALA A C 1
ATOM 771 O O . ALA A 1 98 ? 7.705 -4.781 -9.068 1.00 82.38 98 ALA A O 1
ATOM 772 N N . CYS A 1 99 ? 6.455 -5.407 -10.832 1.00 82.31 99 CYS A N 1
ATOM 773 C CA . CYS A 1 99 ? 7.517 -5.240 -11.819 1.00 82.31 99 CYS A CA 1
ATOM 774 C C . CYS A 1 99 ? 7.979 -3.783 -11.923 1.00 82.31 99 CYS A C 1
ATOM 776 O O . CYS A 1 99 ? 9.174 -3.514 -11.789 1.00 82.31 99 CYS A O 1
ATOM 778 N N . ILE A 1 100 ? 7.049 -2.838 -12.093 1.00 85.06 100 ILE A N 1
ATOM 779 C CA . ILE A 1 100 ? 7.369 -1.412 -12.251 1.00 85.06 100 ILE A CA 1
ATOM 780 C C . ILE A 1 100 ? 8.087 -0.880 -11.003 1.00 85.06 100 ILE A C 1
ATOM 782 O O . ILE A 1 100 ? 9.131 -0.233 -11.117 1.00 85.06 100 ILE A O 1
ATOM 786 N N . LYS A 1 101 ? 7.599 -1.212 -9.801 1.00 86.00 101 LYS A N 1
ATOM 787 C CA . LYS A 1 101 ? 8.222 -0.794 -8.531 1.00 86.00 101 LYS A CA 1
ATOM 788 C C . LYS A 1 101 ? 9.621 -1.399 -8.359 1.00 86.00 101 LYS A C 1
ATOM 790 O O . LYS A 1 101 ? 10.556 -0.703 -7.958 1.00 86.00 101 LYS A O 1
ATOM 795 N N . SER A 1 102 ? 9.802 -2.665 -8.740 1.00 80.19 102 SER A N 1
ATOM 796 C CA . SER A 1 102 ? 11.109 -3.338 -8.727 1.00 80.19 102 SER A CA 1
ATOM 797 C C . SER A 1 102 ? 12.082 -2.740 -9.748 1.00 80.19 102 SER A C 1
ATOM 799 O O . SER A 1 102 ? 13.263 -2.539 -9.449 1.00 80.19 102 SER A O 1
ATOM 801 N N . CYS A 1 103 ? 11.596 -2.405 -10.946 1.00 84.12 103 CYS A N 1
ATOM 802 C CA . CYS A 1 103 ? 12.361 -1.722 -11.983 1.00 84.12 103 CYS A CA 1
ATOM 803 C C . CYS A 1 103 ? 12.850 -0.353 -11.492 1.00 84.12 103 CYS A C 1
ATOM 805 O O . CYS A 1 103 ? 14.054 -0.082 -11.566 1.00 84.12 103 CYS A O 1
ATOM 807 N N . TYR A 1 104 ? 11.963 0.460 -10.906 1.00 88.62 104 TYR A N 1
ATOM 808 C CA . TYR A 1 104 ? 12.322 1.740 -10.294 1.00 88.62 104 TYR A CA 1
ATOM 809 C C . TYR A 1 104 ? 13.401 1.570 -9.215 1.00 88.62 104 TYR A C 1
ATOM 811 O O . TYR A 1 104 ? 14.461 2.194 -9.305 1.00 88.62 104 TYR A O 1
ATOM 819 N N . GLN A 1 105 ? 13.191 0.667 -8.250 1.00 86.25 105 GLN A N 1
ATOM 820 C CA . GLN A 1 105 ? 14.138 0.434 -7.156 1.00 86.25 105 GLN A CA 1
ATOM 821 C C . GLN A 1 105 ? 15.515 -0.013 -7.674 1.00 86.25 105 GLN A C 1
ATOM 823 O O . GLN A 1 105 ? 16.552 0.435 -7.182 1.00 86.25 105 GLN A O 1
ATOM 828 N N . ARG A 1 106 ? 15.555 -0.850 -8.718 1.00 83.56 106 ARG A N 1
ATOM 829 C CA . ARG A 1 106 ? 16.800 -1.266 -9.380 1.00 83.56 106 ARG A CA 1
ATOM 830 C C . ARG A 1 106 ? 17.524 -0.096 -10.032 1.00 83.56 106 ARG A C 1
ATOM 832 O O . ARG A 1 106 ? 18.737 0.027 -9.866 1.00 83.56 106 ARG A O 1
ATOM 839 N N . GLN A 1 107 ? 16.810 0.746 -10.782 1.00 85.94 107 GLN A N 1
ATOM 840 C CA . GLN A 1 107 ? 17.406 1.926 -11.416 1.00 85.94 107 GLN A CA 1
ATOM 841 C C . GLN A 1 107 ? 17.923 2.911 -10.363 1.00 85.94 107 GLN A C 1
ATOM 843 O O . GLN A 1 107 ? 18.998 3.488 -10.538 1.00 8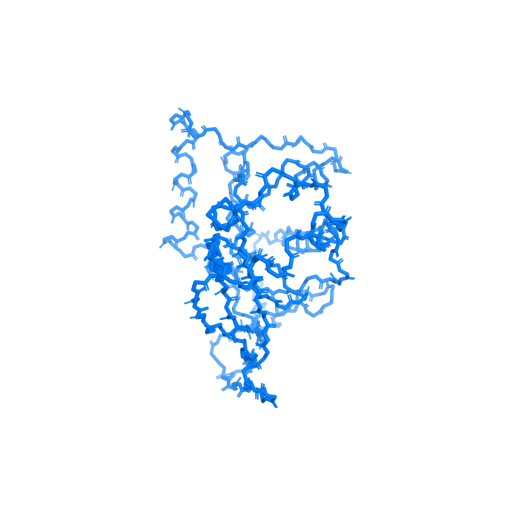5.94 107 GLN A O 1
ATOM 848 N N . LEU A 1 108 ? 17.210 3.043 -9.245 1.00 88.44 108 LEU A N 1
ATOM 849 C CA . LEU A 1 108 ? 17.600 3.884 -8.123 1.00 88.44 108 LEU A CA 1
ATOM 850 C C . LEU A 1 108 ? 18.899 3.401 -7.469 1.00 88.44 108 LEU A C 1
ATOM 852 O O . LEU A 1 108 ? 19.843 4.180 -7.336 1.00 88.44 108 LEU A O 1
ATOM 856 N N . VAL A 1 109 ? 19.004 2.105 -7.162 1.00 84.69 109 VAL A N 1
ATOM 857 C CA . VAL A 1 109 ? 20.233 1.514 -6.609 1.00 84.69 109 VAL A CA 1
ATOM 858 C C . VAL A 1 109 ? 21.386 1.625 -7.607 1.00 84.69 109 VAL A C 1
ATOM 860 O O . VAL A 1 109 ? 22.477 2.046 -7.234 1.00 84.69 109 VAL A O 1
ATOM 863 N N . LYS A 1 110 ? 21.154 1.311 -8.887 1.00 84.44 110 LYS A N 1
ATOM 864 C CA . LYS A 1 110 ? 22.195 1.325 -9.929 1.00 84.44 110 LYS A CA 1
ATOM 865 C C . LYS A 1 110 ? 22.774 2.720 -10.176 1.00 84.44 110 LYS A C 1
ATOM 867 O O . LYS A 1 110 ? 23.956 2.840 -10.482 1.00 84.44 110 LYS A O 1
ATOM 872 N N . ARG A 1 111 ? 21.947 3.767 -10.099 1.00 90.56 111 ARG A N 1
ATOM 873 C CA . ARG A 1 111 ? 22.327 5.132 -10.509 1.00 90.56 111 ARG A CA 1
ATOM 874 C C . ARG A 1 111 ? 22.604 6.066 -9.337 1.00 90.56 111 ARG A C 1
ATOM 876 O O . ARG A 1 111 ? 23.416 6.975 -9.478 1.00 90.56 111 ARG A O 1
ATOM 883 N N . CYS A 1 112 ? 21.928 5.859 -8.211 1.00 91.75 112 CYS A N 1
ATOM 884 C CA . CYS A 1 112 ? 22.010 6.722 -7.034 1.00 91.75 112 CYS A CA 1
ATOM 885 C C . CYS A 1 112 ? 22.626 6.023 -5.811 1.00 91.75 112 CYS A C 1
ATOM 887 O O . CYS A 1 112 ? 22.839 6.691 -4.800 1.00 91.75 112 CYS A O 1
ATOM 889 N N . SER A 1 113 ? 22.917 4.716 -5.890 1.00 88.56 113 SER A N 1
ATOM 890 C CA . SER A 1 113 ? 23.512 3.910 -4.810 1.00 88.56 113 SER A CA 1
ATOM 891 C C . SER A 1 113 ? 22.745 3.985 -3.486 1.00 88.56 113 SER A C 1
ATOM 893 O O . SER A 1 113 ? 23.332 3.895 -2.409 1.00 88.56 113 SER A O 1
ATOM 895 N N . CYS A 1 114 ? 21.428 4.170 -3.565 1.00 88.75 114 CYS A N 1
ATOM 896 C CA . CYS A 1 114 ? 20.533 4.234 -2.420 1.00 88.75 114 CYS A CA 1
ATOM 897 C C . CYS A 1 114 ? 19.203 3.549 -2.739 1.00 88.75 114 CYS A C 1
ATOM 899 O O . CYS A 1 114 ? 18.876 3.315 -3.904 1.00 88.75 114 CYS A O 1
ATOM 901 N N . VAL A 1 115 ? 18.455 3.213 -1.693 1.00 86.88 115 VAL A N 1
ATOM 902 C CA . VAL A 1 115 ? 17.126 2.598 -1.787 1.00 86.88 115 VAL A CA 1
ATOM 903 C C . VAL A 1 115 ? 16.035 3.589 -1.406 1.00 86.88 115 VAL A C 1
ATOM 905 O O . VAL A 1 115 ? 16.237 4.436 -0.532 1.00 86.88 115 VAL A O 1
ATOM 908 N N . ASP A 1 116 ? 14.870 3.465 -2.037 1.00 87.50 116 ASP A N 1
ATOM 909 C CA . ASP A 1 116 ? 13.675 4.178 -1.606 1.00 87.50 116 ASP A CA 1
ATOM 910 C C . ASP A 1 116 ? 13.100 3.481 -0.359 1.00 87.50 116 ASP A C 1
ATOM 912 O O . ASP A 1 116 ? 12.748 2.295 -0.435 1.00 87.50 116 ASP A O 1
ATOM 916 N N . PRO A 1 117 ? 13.042 4.166 0.799 1.00 84.50 117 PRO A N 1
ATOM 917 C CA . PRO A 1 117 ? 12.542 3.571 2.032 1.00 84.50 117 PRO A CA 1
ATOM 918 C C . PRO A 1 117 ? 11.024 3.343 2.024 1.00 84.50 117 PRO A C 1
ATOM 920 O O . PRO A 1 117 ? 10.531 2.678 2.932 1.00 84.50 117 PRO A O 1
ATOM 923 N N . SER A 1 118 ? 10.285 3.859 1.034 1.00 83.06 118 SER A N 1
ATOM 924 C CA . SER A 1 118 ? 8.843 3.617 0.917 1.00 83.06 118 SER A CA 1
ATOM 925 C C . SER A 1 118 ? 8.503 2.190 0.477 1.00 83.06 118 SER A C 1
ATOM 927 O O . SER A 1 118 ? 7.406 1.732 0.769 1.00 83.06 118 SER A O 1
ATOM 929 N N . PHE A 1 119 ? 9.427 1.474 -0.179 1.00 76.62 119 PHE A N 1
ATOM 930 C CA . PHE A 1 119 ? 9.168 0.123 -0.712 1.00 76.62 119 PHE A CA 1
ATOM 931 C C . PHE A 1 119 ? 9.877 -1.000 0.048 1.00 76.62 119 PHE A C 1
ATOM 933 O O . PHE A 1 119 ? 9.492 -2.162 -0.062 1.00 76.62 119 PHE A O 1
ATOM 940 N N . VAL A 1 120 ? 10.953 -0.686 0.776 1.00 74.81 120 VAL A N 1
ATOM 941 C CA . VAL A 1 120 ? 11.788 -1.691 1.442 1.00 74.81 120 VAL A CA 1
ATOM 942 C C . VAL A 1 120 ? 12.219 -1.178 2.810 1.00 74.81 120 VAL A C 1
ATOM 944 O O . VAL A 1 120 ? 12.872 -0.141 2.928 1.00 74.81 120 VAL A O 1
ATOM 947 N N . THR A 1 121 ? 11.907 -1.936 3.859 1.00 76.31 121 THR A N 1
ATOM 948 C CA . THR A 1 121 ? 12.405 -1.648 5.210 1.00 76.31 121 THR A CA 1
ATOM 949 C C . THR A 1 121 ? 13.893 -1.982 5.338 1.00 76.31 121 THR A C 1
ATOM 951 O O . THR A 1 121 ? 14.445 -2.795 4.594 1.00 76.31 121 THR A O 1
ATOM 954 N N . ARG A 1 122 ? 14.565 -1.408 6.343 1.00 76.75 122 ARG A N 1
ATOM 955 C CA . ARG A 1 122 ? 15.982 -1.705 6.614 1.00 76.75 122 ARG A CA 1
ATOM 956 C C . ARG A 1 122 ? 16.239 -3.201 6.822 1.00 76.75 122 ARG A C 1
ATOM 958 O O . ARG A 1 122 ? 17.243 -3.710 6.333 1.00 76.75 122 ARG A O 1
ATOM 965 N N . GLU A 1 123 ? 15.336 -3.899 7.507 1.00 75.62 123 GLU A N 1
ATOM 966 C CA . GLU A 1 123 ? 15.452 -5.342 7.747 1.00 75.62 123 GLU A CA 1
ATOM 967 C C . GLU A 1 123 ? 15.246 -6.163 6.467 1.00 75.62 123 GLU A C 1
ATOM 969 O O . GLU A 1 123 ? 15.987 -7.112 6.217 1.00 75.62 123 GLU A O 1
ATOM 974 N N . GLN A 1 124 ? 14.302 -5.772 5.607 1.00 72.31 124 GLN A N 1
ATOM 975 C CA . GLN A 1 124 ? 14.107 -6.418 4.303 1.00 72.31 124 GLN A CA 1
ATOM 976 C C . GLN A 1 124 ? 15.323 -6.226 3.392 1.00 72.31 124 GLN A C 1
ATOM 978 O O . GLN A 1 124 ? 15.810 -7.188 2.797 1.00 72.31 124 GLN A O 1
ATOM 983 N N . ALA A 1 125 ? 15.876 -5.010 3.341 1.00 72.00 125 ALA A N 1
ATOM 984 C CA . ALA A 1 125 ? 17.105 -4.739 2.606 1.00 72.00 125 ALA A CA 1
ATOM 985 C C . ALA A 1 125 ? 18.265 -5.582 3.164 1.00 72.00 125 ALA A C 1
ATOM 987 O O . ALA A 1 125 ? 18.964 -6.259 2.412 1.00 72.00 125 ALA A O 1
ATOM 988 N N . ARG A 1 126 ? 18.429 -5.625 4.491 1.00 74.62 126 ARG A N 1
ATOM 989 C CA . ARG A 1 126 ? 19.452 -6.436 5.163 1.00 74.62 126 ARG A CA 1
ATOM 990 C C . ARG A 1 126 ? 19.382 -7.900 4.724 1.00 74.62 126 ARG A C 1
ATOM 992 O O . ARG A 1 126 ? 20.377 -8.449 4.255 1.00 74.62 126 ARG A O 1
ATOM 999 N N . ARG A 1 127 ? 18.189 -8.498 4.773 1.00 70.38 127 ARG A N 1
ATOM 1000 C CA . ARG A 1 127 ? 17.952 -9.887 4.347 1.00 70.38 127 ARG A CA 1
ATOM 1001 C C . ARG A 1 127 ? 18.250 -10.132 2.864 1.00 70.38 127 ARG A C 1
ATOM 1003 O O . ARG A 1 127 ? 18.644 -11.240 2.516 1.00 70.38 127 ARG A O 1
ATOM 1010 N N . TYR A 1 128 ? 18.087 -9.125 2.005 1.00 67.19 128 TYR A N 1
ATOM 1011 C CA . TYR A 1 128 ? 18.344 -9.223 0.564 1.00 67.19 128 TYR A CA 1
ATOM 1012 C C . TYR A 1 128 ? 19.829 -9.061 0.182 1.00 67.19 128 TYR A C 1
ATOM 1014 O O . TYR A 1 128 ? 20.292 -9.674 -0.789 1.00 67.19 128 TYR A O 1
ATOM 1022 N N . PHE A 1 129 ? 20.575 -8.219 0.907 1.00 69.00 129 PHE A N 1
ATOM 1023 C CA . PHE A 1 129 ? 21.944 -7.822 0.551 1.00 69.00 129 PHE A CA 1
ATOM 1024 C C . PHE A 1 129 ? 23.036 -8.555 1.354 1.00 69.00 129 PHE A C 1
ATOM 1026 O O . PHE A 1 129 ? 24.080 -8.872 0.779 1.00 69.00 129 PHE A O 1
ATOM 1033 N N . GLU A 1 130 ? 22.801 -8.894 2.630 1.00 67.06 130 GLU A N 1
ATOM 1034 C CA . GLU A 1 130 ? 23.809 -9.550 3.486 1.00 67.06 130 GLU A CA 1
ATOM 1035 C C . GLU A 1 130 ? 24.277 -10.925 2.975 1.00 67.06 130 GLU A C 1
ATOM 1037 O O . GLU A 1 130 ? 25.489 -11.135 2.917 1.00 67.06 130 GLU A O 1
ATOM 1042 N N . PRO A 1 131 ? 23.399 -11.851 2.528 1.00 68.12 131 PRO A N 1
ATOM 1043 C CA . PRO A 1 131 ? 23.837 -13.174 2.067 1.00 68.12 131 PRO A CA 1
ATOM 1044 C C . PRO A 1 131 ? 24.734 -13.146 0.819 1.00 68.12 131 PRO A C 1
ATOM 1046 O O . PRO A 1 131 ? 25.327 -14.161 0.469 1.00 68.12 131 PRO A O 1
ATOM 1049 N N . ARG A 1 132 ? 24.824 -12.002 0.126 1.00 63.47 132 ARG A N 1
ATOM 1050 C CA . ARG A 1 132 ? 25.603 -11.826 -1.110 1.00 63.47 132 ARG A CA 1
ATOM 1051 C C . ARG A 1 132 ? 26.930 -11.100 -0.910 1.00 63.47 132 ARG A C 1
ATOM 1053 O O . ARG A 1 132 ? 27.556 -10.731 -1.900 1.00 63.47 132 ARG A O 1
ATOM 1060 N N . ASN A 1 133 ? 27.354 -10.874 0.338 1.00 67.25 133 ASN A N 1
ATOM 1061 C CA . ASN A 1 133 ? 28.528 -10.052 0.657 1.00 67.25 133 ASN A CA 1
ATOM 1062 C C . ASN A 1 133 ? 28.481 -8.669 -0.021 1.00 67.25 133 ASN A C 1
ATOM 1064 O O . ASN A 1 133 ? 29.518 -8.089 -0.343 1.00 67.25 133 ASN A O 1
ATOM 1068 N N . MET A 1 134 ? 27.275 -8.147 -0.268 1.00 69.25 134 MET A N 1
ATOM 1069 C CA . MET A 1 134 ? 27.091 -6.841 -0.885 1.00 69.25 134 MET A CA 1
ATOM 1070 C C . MET A 1 134 ? 26.876 -5.797 0.205 1.00 69.25 134 MET A C 1
ATOM 1072 O O . MET A 1 134 ? 26.217 -6.065 1.211 1.00 69.25 134 MET A O 1
ATOM 1076 N N . SER A 1 135 ? 27.421 -4.595 0.013 1.00 74.69 135 SER A N 1
ATOM 1077 C CA . SER A 1 135 ? 27.164 -3.491 0.934 1.00 74.69 135 SER A CA 1
ATOM 1078 C C . SER A 1 135 ? 25.671 -3.180 0.938 1.00 74.69 135 SER A C 1
ATOM 1080 O O . SER A 1 135 ? 25.100 -2.909 -0.121 1.00 74.69 135 SER A O 1
ATOM 1082 N N . LEU A 1 136 ? 25.057 -3.202 2.120 1.00 75.56 136 LEU A N 1
ATOM 1083 C CA . LEU A 1 136 ? 23.671 -2.793 2.307 1.00 75.56 136 LEU A CA 1
ATOM 1084 C C . LEU A 1 136 ? 23.516 -1.327 1.857 1.00 75.56 136 LEU A C 1
ATOM 1086 O O . LEU A 1 136 ? 24.150 -0.461 2.464 1.00 75.56 136 LEU A O 1
ATOM 1090 N N . PRO A 1 137 ? 22.727 -1.026 0.809 1.00 78.31 137 PRO A N 1
ATOM 1091 C CA . PRO A 1 137 ? 22.505 0.351 0.394 1.00 78.31 137 PRO A CA 1
ATOM 1092 C C . PRO A 1 137 ? 21.766 1.134 1.485 1.00 78.31 137 PRO A C 1
ATOM 1094 O O . PRO A 1 137 ? 20.791 0.653 2.066 1.00 78.31 137 PRO A O 1
ATOM 1097 N N . ASP A 1 138 ? 22.219 2.363 1.728 1.00 86.31 138 ASP A N 1
ATOM 1098 C CA . ASP A 1 138 ? 21.530 3.313 2.600 1.00 86.31 138 ASP A CA 1
ATOM 1099 C C . ASP A 1 138 ? 20.221 3.793 1.951 1.00 86.31 138 ASP A C 1
ATOM 1101 O O . ASP A 1 138 ? 20.096 3.875 0.725 1.00 86.31 138 ASP A O 1
ATOM 1105 N N . ALA A 1 139 ? 19.253 4.192 2.779 1.00 89.50 139 ALA A N 1
ATOM 1106 C CA . ALA A 1 139 ? 18.079 4.915 2.297 1.00 89.50 139 ALA A CA 1
ATOM 1107 C C . ALA A 1 139 ? 18.487 6.250 1.650 1.00 89.50 139 ALA A C 1
ATOM 1109 O O . ALA A 1 139 ? 19.395 6.940 2.131 1.00 89.50 139 ALA A O 1
ATOM 1110 N N . CYS A 1 140 ? 17.804 6.637 0.571 1.00 90.44 140 CYS A N 1
ATOM 1111 C CA . CYS A 1 140 ? 18.093 7.888 -0.123 1.00 90.44 140 CYS A CA 1
ATOM 1112 C C . CYS A 1 140 ? 17.900 9.100 0.805 1.00 90.44 140 CYS A C 1
ATOM 1114 O O . CYS A 1 140 ? 16.835 9.331 1.379 1.00 90.44 140 CYS A O 1
ATOM 1116 N N . LYS A 1 141 ? 18.956 9.909 0.947 1.00 91.50 141 LYS A N 1
ATOM 1117 C CA . LYS A 1 141 ? 18.985 11.072 1.844 1.00 91.50 141 LYS A CA 1
ATOM 1118 C C . LYS A 1 141 ? 18.490 12.314 1.110 1.00 91.50 141 LYS A C 1
ATOM 1120 O O . LYS A 1 141 ? 19.279 13.101 0.586 1.00 91.50 141 LYS A O 1
ATOM 1125 N N . MET A 1 142 ? 17.176 12.519 1.133 1.00 91.50 142 MET A N 1
ATOM 1126 C CA . MET A 1 142 ? 16.504 13.611 0.410 1.00 91.50 142 MET A CA 1
ATOM 1127 C C . MET A 1 142 ? 16.872 15.026 0.896 1.00 91.50 142 MET A C 1
ATOM 1129 O O . MET A 1 142 ? 16.590 15.999 0.201 1.00 91.50 142 MET A O 1
ATOM 1133 N N . ALA A 1 143 ? 17.554 15.151 2.041 1.00 92.44 143 ALA A N 1
ATOM 1134 C CA . ALA A 1 143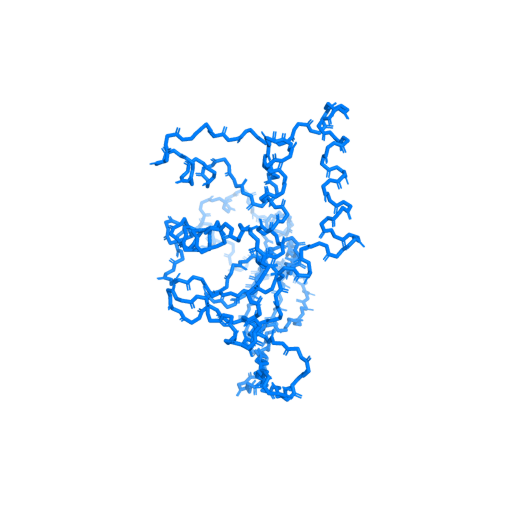 ? 18.122 16.411 2.526 1.00 92.44 143 ALA A CA 1
ATOM 1135 C C . ALA A 1 143 ? 19.300 16.921 1.670 1.00 92.44 143 ALA A C 1
ATOM 1137 O O . ALA A 1 143 ? 19.569 18.122 1.640 1.00 92.44 143 ALA A O 1
ATOM 1138 N N . TYR A 1 144 ? 20.009 16.036 0.959 1.00 93.06 144 TYR A N 1
ATOM 1139 C CA . TYR A 1 144 ? 21.117 16.432 0.092 1.00 93.06 144 TYR A CA 1
ATOM 1140 C C . TYR A 1 144 ? 20.636 16.698 -1.333 1.00 93.06 144 TYR A C 1
ATOM 1142 O O . TYR A 1 144 ? 20.057 15.831 -1.988 1.00 93.06 144 TYR A O 1
ATOM 1150 N N . LEU A 1 145 ? 20.974 17.874 -1.868 1.00 93.19 145 LEU A N 1
ATOM 1151 C CA . LEU A 1 145 ? 20.597 18.282 -3.227 1.00 93.19 145 LEU A CA 1
ATOM 1152 C C . LEU A 1 145 ? 21.125 17.348 -4.326 1.00 93.19 145 LEU A C 1
ATOM 1154 O O . LEU A 1 145 ? 20.536 17.287 -5.403 1.00 93.19 145 LEU A O 1
ATOM 1158 N N . SER A 1 146 ? 22.253 16.667 -4.107 1.00 92.12 146 SER A N 1
ATOM 1159 C CA . SER A 1 146 ? 22.796 15.682 -5.052 1.00 92.12 146 SER A CA 1
ATOM 1160 C C . SER A 1 146 ? 21.924 14.427 -5.113 1.00 92.12 146 SER A C 1
ATOM 1162 O O . SER A 1 146 ? 21.527 14.020 -6.204 1.00 92.12 146 SER A O 1
ATOM 1164 N N . SER A 1 147 ? 21.566 13.868 -3.953 1.00 92.62 147 SER A N 1
ATOM 1165 C CA . SER A 1 147 ? 20.672 12.711 -3.852 1.00 92.62 147 SER A CA 1
ATOM 1166 C C . SER A 1 147 ? 19.291 13.053 -4.408 1.00 92.62 147 SER A C 1
ATOM 1168 O O . SER A 1 147 ? 18.838 12.387 -5.331 1.00 92.62 147 SER A O 1
ATOM 1170 N N . LEU A 1 148 ? 18.691 14.171 -3.981 1.00 94.56 148 LEU A N 1
ATOM 1171 C CA . LEU A 1 148 ? 17.393 14.635 -4.482 1.00 94.56 148 LEU A CA 1
ATOM 1172 C C . LEU A 1 148 ? 17.357 14.767 -6.015 1.00 94.56 148 LEU A C 1
ATOM 1174 O O . LEU A 1 148 ? 16.388 14.349 -6.648 1.00 94.56 148 LEU A O 1
ATOM 1178 N N . ARG A 1 149 ? 18.405 15.342 -6.625 1.00 96.12 149 ARG A N 1
ATOM 1179 C CA . ARG A 1 149 ? 18.509 15.463 -8.090 1.00 96.12 149 ARG A CA 1
ATOM 1180 C C . ARG A 1 149 ? 18.602 14.103 -8.773 1.00 96.12 149 ARG A C 1
ATOM 1182 O O . ARG A 1 149 ? 17.969 13.919 -9.808 1.00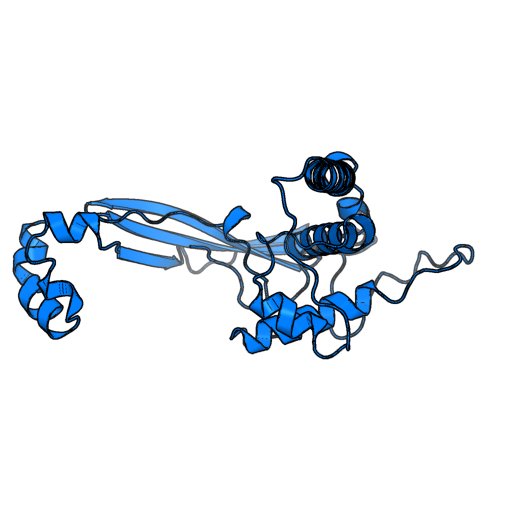 96.12 149 ARG A O 1
ATOM 1189 N N . CYS A 1 150 ? 19.363 13.172 -8.199 1.00 95.56 150 CYS A N 1
ATOM 1190 C CA . CYS A 1 150 ? 19.480 11.819 -8.731 1.00 95.56 150 CYS A CA 1
ATOM 1191 C C . CYS A 1 150 ? 18.134 11.089 -8.681 1.00 95.56 150 CYS A C 1
ATOM 1193 O O . CYS A 1 150 ? 17.655 10.646 -9.722 1.00 95.56 150 CYS A O 1
ATOM 1195 N N . VAL A 1 151 ? 17.482 11.064 -7.511 1.00 94.88 151 VAL A N 1
ATOM 1196 C CA . VAL A 1 151 ? 16.175 10.414 -7.327 1.00 94.88 151 VAL A CA 1
ATOM 1197 C C . VAL A 1 151 ? 15.143 10.996 -8.292 1.00 94.88 151 VAL A C 1
ATOM 1199 O O . VAL A 1 151 ? 14.519 10.247 -9.033 1.00 94.88 151 VAL A O 1
ATOM 1202 N N . ARG A 1 152 ? 15.019 12.329 -8.383 1.00 94.75 152 ARG A N 1
ATOM 1203 C CA . ARG A 1 152 ? 14.081 12.975 -9.323 1.00 94.75 152 ARG A CA 1
ATOM 1204 C C . ARG A 1 152 ? 14.334 12.600 -10.780 1.00 94.75 152 ARG A C 1
ATOM 1206 O O . ARG A 1 152 ? 13.380 12.428 -11.529 1.00 94.75 152 ARG A O 1
ATOM 1213 N N . LYS A 1 153 ? 15.603 12.496 -11.188 1.00 95.69 153 LYS A N 1
ATOM 1214 C CA . LYS A 1 153 ? 15.958 12.072 -12.545 1.00 95.69 153 LYS A CA 1
ATOM 1215 C C . LYS A 1 153 ? 15.534 10.625 -12.792 1.00 95.69 153 LYS A C 1
ATOM 1217 O O . LYS A 1 153 ? 14.938 10.358 -13.826 1.00 95.69 153 LYS A O 1
ATOM 1222 N N . VAL A 1 154 ? 15.809 9.725 -11.846 1.00 94.94 154 VAL A N 1
ATOM 1223 C CA . VAL A 1 154 ? 15.395 8.320 -11.952 1.00 94.94 154 VAL A CA 1
ATOM 1224 C C . VAL A 1 154 ? 13.878 8.219 -12.036 1.00 94.94 154 VAL A C 1
ATOM 1226 O O . VAL A 1 154 ? 13.409 7.662 -13.015 1.00 94.94 154 VAL A O 1
ATOM 1229 N N . VAL A 1 155 ? 13.137 8.831 -11.102 1.00 92.94 155 VAL A N 1
ATOM 1230 C CA . VAL A 1 155 ? 11.662 8.849 -11.110 1.00 92.94 155 VAL A CA 1
ATOM 1231 C C . VAL A 1 155 ? 11.145 9.292 -12.476 1.00 92.94 155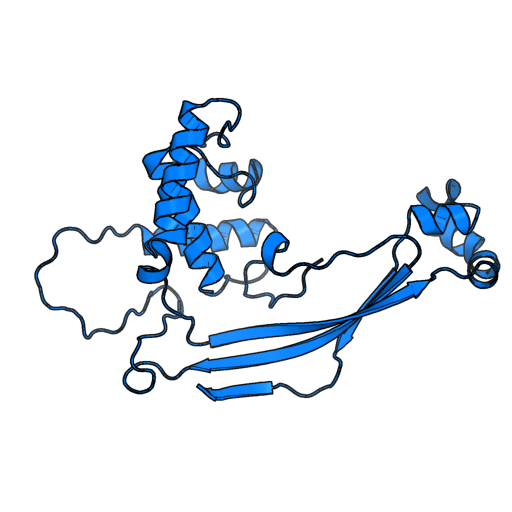 VAL A C 1
ATOM 1233 O O . VAL A 1 155 ? 10.410 8.551 -13.114 1.00 92.94 155 VAL A O 1
ATOM 1236 N N . LYS A 1 156 ? 11.610 10.445 -12.975 1.00 94.25 156 LYS A N 1
ATOM 1237 C CA . LYS A 1 156 ? 11.197 10.981 -14.276 1.00 94.25 156 LYS A CA 1
ATOM 1238 C C . LYS A 1 156 ? 11.391 9.983 -15.420 1.00 94.25 156 LYS A C 1
ATOM 1240 O O . LYS A 1 156 ? 10.487 9.787 -16.224 1.00 94.25 156 LYS A O 1
ATOM 1245 N N . GLU A 1 157 ? 12.563 9.368 -15.515 1.00 93.31 157 GLU A N 1
ATOM 1246 C CA . GLU A 1 157 ? 12.845 8.406 -16.585 1.00 93.31 157 GLU A CA 1
ATOM 1247 C C . GLU A 1 157 ? 12.022 7.119 -16.430 1.00 93.31 157 GLU A C 1
ATOM 1249 O O . GLU A 1 157 ? 11.544 6.569 -17.418 1.00 93.31 157 GLU A O 1
ATOM 1254 N N . THR A 1 158 ? 11.817 6.654 -15.197 1.00 88.69 158 THR A N 1
ATOM 1255 C CA . THR A 1 158 ? 11.114 5.396 -14.921 1.00 88.69 158 THR A CA 1
ATOM 1256 C C . THR A 1 158 ? 9.598 5.494 -14.956 1.00 88.69 158 THR A C 1
ATOM 1258 O O . THR A 1 158 ? 8.986 4.458 -15.148 1.00 88.69 158 THR A O 1
ATOM 1261 N N . THR A 1 159 ? 9.010 6.680 -14.747 1.00 82.06 159 THR A N 1
ATOM 1262 C CA . THR A 1 159 ? 7.548 6.864 -14.682 1.00 82.06 159 THR A CA 1
ATOM 1263 C C . THR A 1 159 ? 7.004 7.752 -15.798 1.00 82.06 159 THR A C 1
ATOM 1265 O O . THR A 1 159 ? 5.969 7.457 -16.376 1.00 82.06 159 THR A O 1
ATOM 1268 N N . GLU A 1 160 ? 7.661 8.877 -16.115 1.00 85.50 160 GLU A N 1
ATOM 1269 C CA . GLU A 1 160 ? 7.143 9.815 -17.130 1.00 85.50 160 GLU A CA 1
ATOM 1270 C C . GLU A 1 160 ? 7.564 9.414 -18.546 1.00 85.50 160 GLU A C 1
ATOM 1272 O O . GLU A 1 160 ? 6.847 9.679 -19.506 1.00 85.50 160 GLU A O 1
ATOM 1277 N N . GLN A 1 161 ? 8.746 8.809 -18.691 1.00 90.31 161 GLN A N 1
ATOM 1278 C CA . GLN A 1 161 ? 9.299 8.431 -19.995 1.00 90.31 161 GLN A CA 1
ATOM 1279 C C . GLN A 1 161 ? 9.012 6.977 -20.381 1.00 90.31 161 GLN A C 1
ATOM 1281 O O . GLN A 1 161 ? 9.478 6.532 -21.428 1.00 90.31 161 GLN A O 1
ATOM 1286 N N . GLY A 1 162 ? 8.256 6.239 -19.565 1.00 86.75 162 GLY A N 1
ATOM 1287 C CA . GLY A 1 162 ? 7.812 4.892 -19.911 1.00 86.75 162 GLY A CA 1
ATOM 1288 C C . GLY A 1 162 ? 8.893 3.810 -19.820 1.00 86.75 162 GLY A C 1
ATOM 1289 O O . GLY A 1 162 ? 8.710 2.737 -20.390 1.00 86.75 162 GLY A O 1
ATOM 1290 N N . MET A 1 163 ? 10.053 4.073 -19.194 1.00 88.69 163 MET A N 1
ATOM 1291 C CA . MET A 1 163 ? 11.172 3.116 -19.200 1.00 88.69 163 MET A CA 1
ATOM 1292 C C . MET A 1 163 ? 10.794 1.792 -18.532 1.00 88.69 163 MET A C 1
ATOM 1294 O O . MET A 1 163 ? 11.135 0.736 -19.055 1.00 88.69 163 MET A O 1
ATOM 1298 N N . CYS A 1 164 ? 10.116 1.833 -17.383 1.00 84.00 164 CYS A N 1
ATOM 1299 C CA . CYS A 1 164 ? 9.744 0.610 -16.676 1.00 84.00 164 CYS A CA 1
ATOM 1300 C C . CYS A 1 164 ? 8.472 -0.016 -17.255 1.00 84.00 164 CYS A C 1
ATOM 1302 O O . CYS A 1 164 ? 8.368 -1.235 -17.294 1.00 84.00 164 CYS A O 1
ATOM 1304 N N . GLU A 1 165 ? 7.551 0.790 -17.773 1.00 85.88 165 GLU A N 1
ATOM 1305 C CA . GLU A 1 165 ? 6.353 0.346 -18.485 1.00 85.88 165 GLU A CA 1
ATOM 1306 C C . GLU A 1 165 ? 6.714 -0.441 -19.753 1.00 85.88 165 GLU A C 1
ATOM 1308 O O . GLU A 1 165 ? 6.067 -1.434 -20.065 1.00 85.88 165 GLU A O 1
ATOM 1313 N N . ALA A 1 166 ? 7.788 -0.058 -20.451 1.00 82.81 166 ALA A N 1
ATOM 1314 C CA . ALA A 1 166 ? 8.291 -0.792 -21.611 1.00 82.81 166 ALA A CA 1
ATOM 1315 C C . ALA A 1 166 ? 8.984 -2.122 -21.251 1.00 82.81 166 ALA A C 1
ATOM 1317 O O . ALA A 1 166 ? 9.050 -3.025 -22.083 1.00 82.81 166 ALA A O 1
ATOM 1318 N N . GLU A 1 167 ? 9.526 -2.252 -20.034 1.00 78.88 167 GLU A N 1
ATOM 1319 C CA . GLU A 1 167 ? 10.170 -3.483 -19.546 1.00 78.88 167 GLU A CA 1
ATOM 1320 C C . GLU A 1 167 ? 9.192 -4.439 -18.839 1.00 78.88 167 GLU A C 1
ATOM 1322 O O . GLU A 1 167 ? 9.517 -5.613 -18.651 1.00 78.88 167 GLU A O 1
ATOM 1327 N N . CYS A 1 168 ? 8.020 -3.947 -18.429 1.00 80.94 168 CYS A N 1
ATOM 1328 C CA . CYS A 1 168 ? 7.052 -4.673 -17.614 1.00 80.94 168 CYS A CA 1
ATOM 1329 C C . CYS A 1 168 ? 5.767 -4.965 -18.403 1.00 80.94 168 CYS A C 1
ATOM 1331 O O . CYS A 1 168 ? 4.915 -4.080 -18.513 1.00 80.94 168 CYS A O 1
ATOM 1333 N N . PRO A 1 169 ? 5.595 -6.191 -18.931 1.00 80.44 169 PRO A N 1
ATOM 1334 C CA . PRO A 1 169 ? 4.364 -6.562 -19.622 1.00 80.44 169 PRO A CA 1
ATOM 1335 C C . PRO A 1 169 ? 3.139 -6.537 -18.689 1.00 80.44 169 PRO A C 1
ATOM 1337 O O . PRO A 1 169 ? 3.248 -6.560 -17.459 1.00 80.44 169 PRO A O 1
ATOM 1340 N N . GLN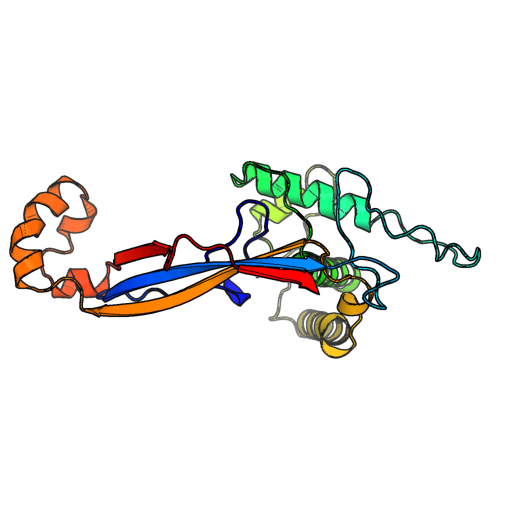 A 1 170 ? 1.943 -6.494 -19.277 1.00 83.50 170 GLN A N 1
ATOM 1341 C CA . GLN A 1 170 ? 0.711 -6.746 -18.520 1.00 83.50 170 GLN A CA 1
ATOM 1342 C C . GLN A 1 170 ? 0.674 -8.215 -18.076 1.00 83.50 170 GLN A C 1
ATOM 1344 O O . GLN A 1 170 ? 1.198 -9.075 -18.784 1.00 83.50 170 GLN A O 1
ATOM 1349 N N . SER A 1 171 ? 0.081 -8.516 -16.920 1.00 83.94 171 SER A N 1
ATOM 1350 C CA . SER A 1 171 ? -0.071 -9.906 -16.468 1.00 83.94 171 SER A CA 1
ATOM 1351 C C . SER A 1 171 ? -1.168 -10.597 -17.279 1.00 83.94 171 SER A C 1
ATOM 1353 O O . SER A 1 171 ? -2.205 -9.981 -17.536 1.00 83.94 171 SER A O 1
ATOM 1355 N N . CYS A 1 172 ? -0.985 -11.861 -17.677 1.00 83.38 172 CYS A N 1
ATOM 1356 C CA . CYS A 1 172 ? -2.065 -12.578 -18.364 1.00 83.38 172 CYS A CA 1
ATOM 1357 C C . CYS A 1 172 ? -3.167 -12.995 -17.390 1.00 83.38 172 CYS A C 1
ATOM 1359 O O . CYS A 1 172 ? -4.322 -13.120 -17.791 1.00 83.38 172 CYS A O 1
ATOM 1361 N N . TYR A 1 173 ? -2.813 -13.198 -16.120 1.00 85.44 173 TYR A N 1
ATOM 1362 C CA . TYR A 1 173 ? -3.756 -13.498 -15.048 1.00 85.44 173 TYR A CA 1
ATOM 1363 C C . TYR A 1 173 ? -3.703 -12.393 -13.998 1.00 85.44 173 TYR A C 1
ATOM 1365 O O . TYR A 1 173 ? -2.692 -12.214 -13.312 1.00 85.44 173 TYR A O 1
ATOM 1373 N N . GLU A 1 174 ? -4.802 -11.665 -13.844 1.00 86.25 174 GLU A N 1
ATOM 1374 C CA . GLU A 1 174 ? -4.943 -10.618 -12.833 1.00 86.25 174 GLU A CA 1
ATOM 1375 C C . GLU A 1 174 ? -6.112 -10.949 -11.914 1.00 86.25 174 GLU A C 1
ATOM 1377 O O . GLU A 1 174 ? -7.213 -11.268 -12.362 1.00 86.25 174 GLU A O 1
ATOM 1382 N N . GLN A 1 175 ? -5.883 -10.866 -10.606 1.00 88.50 175 GLN A N 1
ATOM 1383 C CA . GLN A 1 175 ? -6.930 -10.985 -9.601 1.00 88.50 175 GLN A CA 1
ATOM 1384 C C . GLN A 1 175 ? -6.978 -9.731 -8.726 1.00 88.50 175 GLN A C 1
ATOM 1386 O O . GLN A 1 175 ? -5.991 -9.361 -8.099 1.00 88.50 175 GLN A O 1
ATOM 1391 N N . GLU A 1 176 ? -8.156 -9.130 -8.608 1.00 89.00 176 GLU A N 1
ATOM 1392 C CA . GLU A 1 176 ? -8.377 -7.924 -7.812 1.00 89.00 176 GLU A CA 1
ATOM 1393 C C . GLU A 1 176 ? -9.580 -8.095 -6.874 1.00 89.00 176 GLU A C 1
ATOM 1395 O O . GLU A 1 176 ? -10.509 -8.868 -7.137 1.00 89.00 176 GLU A O 1
ATOM 1400 N N . TYR A 1 177 ? -9.575 -7.353 -5.768 1.00 91.25 177 TYR A N 1
ATOM 1401 C CA . TYR A 1 177 ? -10.738 -7.178 -4.908 1.00 91.25 177 TYR A CA 1
ATOM 1402 C C . TYR A 1 177 ? -11.226 -5.736 -4.987 1.00 91.25 177 TYR A C 1
ATOM 1404 O O . TYR A 1 177 ? -10.646 -4.839 -4.381 1.00 91.25 177 TYR A O 1
ATOM 1412 N N . LEU A 1 178 ? -12.345 -5.525 -5.677 1.00 91.31 178 LEU A N 1
ATOM 1413 C CA . LEU A 1 178 ? -13.023 -4.235 -5.676 1.00 91.31 178 LEU A CA 1
ATOM 1414 C C . LEU A 1 178 ? -13.693 -4.018 -4.320 1.00 91.31 178 LEU A C 1
ATOM 1416 O O . LEU A 1 178 ? -14.427 -4.882 -3.832 1.00 91.31 178 LEU A O 1
ATOM 1420 N N . GLN A 1 179 ? -13.452 -2.856 -3.722 1.00 92.25 179 GLN A N 1
ATOM 1421 C CA . GLN A 1 179 ? -13.880 -2.544 -2.362 1.00 92.25 179 GLN A CA 1
ATOM 1422 C C . GLN A 1 179 ? -14.990 -1.490 -2.372 1.00 92.25 179 GLN A C 1
ATOM 1424 O O . GLN A 1 179 ? -14.896 -0.460 -3.040 1.00 92.25 179 GLN A O 1
ATOM 1429 N N . ARG A 1 180 ? -16.040 -1.723 -1.585 1.00 94.38 180 ARG A N 1
ATOM 1430 C CA . ARG A 1 180 ? -17.090 -0.747 -1.274 1.00 94.38 180 ARG A CA 1
ATOM 1431 C C . ARG A 1 180 ? -17.091 -0.490 0.221 1.00 94.38 180 ARG A C 1
ATOM 1433 O O . ARG A 1 180 ? -17.377 -1.384 1.015 1.00 94.38 180 ARG A O 1
ATOM 1440 N N . ILE A 1 181 ? -16.756 0.738 0.593 1.00 94.75 181 ILE A N 1
ATOM 1441 C CA . ILE A 1 181 ? -16.514 1.119 1.982 1.00 94.75 181 ILE A CA 1
ATOM 1442 C C . ILE A 1 181 ? -17.675 1.969 2.481 1.00 94.75 181 ILE A C 1
ATOM 1444 O O . ILE A 1 181 ? -18.065 2.951 1.853 1.00 94.75 181 ILE A O 1
ATOM 1448 N N . THR A 1 182 ? -18.199 1.608 3.646 1.00 95.88 182 THR A N 1
ATOM 1449 C CA . THR A 1 182 ? -19.167 2.416 4.390 1.00 95.88 182 THR A CA 1
ATOM 1450 C C . THR A 1 182 ? -18.705 2.562 5.831 1.00 95.88 182 THR A C 1
ATOM 1452 O O . THR A 1 182 ? -18.070 1.660 6.374 1.00 95.88 182 THR A O 1
ATOM 1455 N N . SER A 1 183 ? -19.001 3.701 6.453 1.00 95.62 183 SER A N 1
ATOM 1456 C CA . SER A 1 183 ? -18.554 3.996 7.815 1.00 95.62 183 SER A CA 1
ATOM 1457 C C . SER A 1 183 ? -19.689 4.573 8.645 1.00 95.62 183 SER A C 1
ATOM 1459 O O . SER A 1 183 ? -20.407 5.452 8.177 1.00 95.62 183 SER A O 1
ATOM 1461 N N . ASN A 1 184 ? -19.819 4.109 9.888 1.00 94.75 184 ASN A N 1
ATOM 1462 C CA . ASN A 1 184 ? -20.845 4.551 10.833 1.00 94.75 184 ASN A CA 1
ATOM 1463 C C . ASN A 1 184 ? -20.252 4.789 12.226 1.00 94.75 184 ASN A C 1
ATOM 1465 O O . ASN A 1 184 ? -19.324 4.099 12.629 1.00 94.75 184 ASN A O 1
ATOM 1469 N N . LEU A 1 185 ? -20.818 5.724 12.997 1.00 94.50 185 LEU A N 1
ATOM 1470 C CA . LEU A 1 185 ? -20.382 6.007 14.372 1.00 94.50 185 LEU A CA 1
ATOM 1471 C C . LEU A 1 185 ? -20.393 4.740 15.244 1.00 94.50 185 LEU A C 1
ATOM 1473 O O . LEU A 1 185 ? -21.431 4.086 15.388 1.00 94.50 185 LEU A O 1
ATOM 1477 N N . TRP A 1 186 ? -19.273 4.454 15.909 1.00 93.88 186 TRP A N 1
ATOM 1478 C CA . TRP A 1 186 ? -19.155 3.323 16.824 1.00 93.88 186 TRP A CA 1
ATOM 1479 C C . TRP A 1 186 ? -18.072 3.553 17.901 1.00 93.88 186 TRP A C 1
ATOM 1481 O O . TRP A 1 186 ? -17.013 4.081 17.591 1.00 93.88 186 TRP A O 1
ATOM 1491 N N . PRO A 1 187 ? -18.285 3.142 19.165 1.00 93.62 187 PRO A N 1
ATOM 1492 C CA . PRO A 1 187 ? -19.514 2.573 19.706 1.00 93.62 187 PRO A CA 1
ATOM 1493 C C . PRO A 1 187 ? -20.545 3.650 20.068 1.00 93.62 187 PRO A C 1
ATOM 1495 O O . PRO A 1 187 ? -20.210 4.787 20.419 1.00 93.62 187 PRO A O 1
ATOM 1498 N N . ARG A 1 188 ? -21.834 3.285 20.051 1.00 92.56 188 ARG A N 1
ATOM 1499 C CA . ARG A 1 188 ? -22.881 4.086 20.710 1.00 92.56 188 ARG A CA 1
ATOM 1500 C C . ARG A 1 188 ? -22.644 4.082 22.221 1.00 92.56 188 ARG A C 1
ATOM 1502 O O . ARG A 1 188 ? -22.201 3.080 22.770 1.00 92.56 188 ARG A O 1
ATOM 1509 N N . THR A 1 189 ? -22.966 5.185 22.894 1.00 94.19 189 THR A N 1
ATOM 1510 C CA . THR A 1 189 ? -22.699 5.341 24.335 1.00 94.19 189 THR A CA 1
ATOM 1511 C C . THR A 1 189 ? -23.414 4.274 25.169 1.00 94.19 189 THR A C 1
ATOM 1513 O O . THR A 1 189 ? -22.803 3.688 26.055 1.00 94.19 189 THR A O 1
ATOM 1516 N N . SER A 1 190 ? -24.671 3.962 24.837 1.00 93.50 190 SER A N 1
ATOM 1517 C CA . SER A 1 190 ? -25.448 2.907 25.501 1.00 93.50 190 SER A CA 1
ATOM 1518 C C . SER A 1 190 ? -24.872 1.509 25.279 1.00 93.50 190 SER A C 1
ATOM 1520 O O . SER A 1 190 ? -24.781 0.732 26.222 1.00 93.50 190 SER A O 1
ATOM 1522 N N . TYR A 1 191 ? -24.430 1.206 24.053 1.00 91.94 191 TYR A N 1
ATOM 1523 C CA . TYR A 1 191 ? -23.761 -0.058 23.747 1.00 91.94 191 TYR A CA 1
ATOM 1524 C C . TYR A 1 191 ? -22.479 -0.197 24.569 1.00 91.94 191 TYR A C 1
ATOM 1526 O O . TYR A 1 191 ? -22.298 -1.200 25.252 1.00 91.94 191 TYR A O 1
ATOM 1534 N N . TYR A 1 192 ? -21.633 0.837 24.583 1.00 92.31 192 TYR A N 1
ATOM 1535 C CA . TYR A 1 192 ? -20.383 0.792 25.334 1.00 92.31 192 TYR A CA 1
ATOM 1536 C C . TYR A 1 192 ? -20.602 0.594 26.839 1.00 92.31 192 TYR A C 1
ATOM 1538 O O . TYR A 1 192 ? -19.924 -0.219 27.459 1.00 92.31 192 TYR A O 1
ATOM 1546 N N . ALA A 1 193 ? -21.604 1.264 27.414 1.00 91.62 193 ALA A N 1
ATOM 1547 C CA . ALA A 1 193 ? -21.951 1.097 28.823 1.00 91.62 193 ALA A CA 1
ATOM 1548 C C . ALA A 1 193 ? -22.295 -0.358 29.196 1.00 91.62 193 ALA A C 1
ATOM 1550 O O . ALA A 1 193 ? -22.034 -0.753 30.326 1.00 91.62 193 ALA A O 1
ATOM 1551 N N . SER A 1 194 ? -22.841 -1.145 28.260 1.00 92.00 194 SER A N 1
ATOM 1552 C CA . SER A 1 194 ? -23.199 -2.554 28.490 1.00 92.00 194 SER A CA 1
ATOM 1553 C C . SER A 1 194 ? -22.044 -3.551 28.339 1.00 92.00 194 SER A C 1
ATOM 1555 O O . SER A 1 194 ? -22.164 -4.677 28.805 1.00 92.00 194 SER A O 1
ATOM 1557 N N . ILE A 1 195 ? -20.945 -3.162 27.685 1.00 89.94 195 ILE A N 1
ATOM 1558 C CA . ILE A 1 195 ? -19.847 -4.078 27.317 1.00 89.94 195 ILE A CA 1
ATOM 1559 C C . ILE A 1 195 ? -18.483 -3.689 27.902 1.00 89.94 195 ILE A C 1
ATOM 1561 O O . ILE A 1 195 ? -17.532 -4.459 27.783 1.00 89.94 195 ILE A O 1
ATOM 1565 N N . LYS A 1 196 ? -18.373 -2.506 28.523 1.00 88.56 196 LYS A N 1
ATOM 1566 C CA . LYS A 1 196 ? -17.107 -1.955 29.030 1.00 88.56 196 LYS A CA 1
ATOM 1567 C C . LYS A 1 196 ? -16.389 -2.887 30.014 1.00 88.56 196 LYS A C 1
ATOM 1569 O O . LYS A 1 196 ? -15.180 -3.033 29.895 1.00 88.56 196 LYS A O 1
ATOM 1574 N N . ASP A 1 197 ? -17.120 -3.549 30.912 1.00 88.06 197 ASP A N 1
ATOM 1575 C CA . ASP A 1 197 ? -16.526 -4.378 31.969 1.00 88.06 197 ASP A CA 1
ATOM 1576 C C . ASP A 1 197 ? -15.905 -5.644 31.348 1.00 88.06 197 ASP A C 1
ATOM 1578 O O . ASP A 1 197 ? -14.754 -5.976 31.606 1.00 88.06 197 ASP A O 1
ATOM 1582 N N . VAL A 1 198 ? -16.607 -6.261 30.388 1.00 88.31 198 VAL A N 1
ATOM 1583 C CA . VAL A 1 198 ? -16.104 -7.417 29.622 1.00 88.31 198 VAL A CA 1
ATOM 1584 C C . VAL A 1 198 ? -14.849 -7.062 28.818 1.00 88.31 198 VAL A C 1
ATOM 1586 O O . VAL A 1 198 ? -13.925 -7.863 28.705 1.00 88.31 198 VAL A O 1
ATOM 1589 N N . TRP A 1 199 ? -14.808 -5.868 28.224 1.00 86.75 199 TRP A N 1
ATOM 1590 C CA . TRP A 1 199 ? -13.647 -5.428 27.446 1.00 86.75 199 TRP A CA 1
ATOM 1591 C C . TRP A 1 199 ? -12.435 -5.123 28.320 1.00 86.75 199 TRP A C 1
ATOM 1593 O O . TRP A 1 199 ? -11.314 -5.392 27.894 1.00 86.75 199 TRP A O 1
ATOM 1603 N N . GLN A 1 200 ? -12.651 -4.594 29.524 1.00 85.62 200 GLN A N 1
ATOM 1604 C CA . GLN A 1 200 ? -11.583 -4.377 30.500 1.00 85.62 200 GLN A CA 1
ATOM 1605 C C . GLN A 1 200 ? -10.931 -5.695 30.927 1.00 85.62 200 GLN A C 1
ATOM 1607 O O . GLN A 1 200 ? -9.705 -5.759 30.989 1.00 85.62 200 GLN A O 1
ATOM 1612 N N . ASP A 1 201 ? -11.718 -6.757 31.102 1.00 86.00 201 ASP A N 1
ATOM 1613 C CA . ASP A 1 201 ? -11.194 -8.080 31.460 1.00 86.00 201 ASP A CA 1
ATOM 1614 C C . ASP A 1 201 ? -10.359 -8.719 30.336 1.00 86.00 201 ASP A C 1
ATOM 1616 O O . ASP A 1 201 ? -9.365 -9.399 30.592 1.00 86.00 201 ASP A O 1
ATOM 1620 N N . GLN A 1 202 ? -10.752 -8.520 29.073 1.00 86.50 202 GLN A N 1
ATOM 1621 C CA . GLN A 1 202 ? -10.082 -9.136 27.919 1.00 86.50 202 GLN A CA 1
ATOM 1622 C C . GLN A 1 202 ? -8.852 -8.363 27.440 1.00 86.50 202 GLN A C 1
ATOM 1624 O O . GLN A 1 202 ? -7.930 -8.950 26.871 1.00 86.50 202 GLN A O 1
ATOM 1629 N N . LEU A 1 203 ? -8.849 -7.044 27.617 1.00 83.06 203 LEU A N 1
ATOM 1630 C CA . LEU A 1 203 ? -7.833 -6.149 27.082 1.00 83.06 203 LEU A CA 1
ATOM 1631 C C . LEU A 1 203 ? -7.413 -5.167 28.182 1.00 83.06 203 LEU A C 1
ATOM 1633 O O . LEU A 1 203 ? -8.058 -4.136 28.347 1.00 83.06 203 LEU A O 1
ATOM 1637 N N . PRO A 1 204 ? -6.296 -5.413 28.891 1.00 79.12 204 PRO A N 1
ATOM 1638 C CA . PRO A 1 204 ? -5.846 -4.544 29.984 1.00 79.12 204 PRO A CA 1
ATOM 1639 C C . PRO A 1 204 ? -5.658 -3.071 29.577 1.00 79.12 204 PRO A C 1
ATOM 1641 O O . PRO A 1 204 ? -5.864 -2.159 30.371 1.00 79.12 204 PRO A O 1
ATOM 1644 N N . SER A 1 205 ? -5.337 -2.805 28.305 1.00 79.31 205 SER A N 1
ATOM 1645 C CA . SER A 1 205 ? -5.238 -1.445 27.753 1.00 79.31 205 SER A CA 1
ATOM 1646 C C . SER A 1 205 ? -6.572 -0.678 27.712 1.00 79.31 205 SER A C 1
ATOM 1648 O O . SER A 1 205 ? -6.568 0.540 27.527 1.00 79.31 205 SER A O 1
ATOM 1650 N N . MET A 1 206 ? -7.710 -1.354 27.912 1.00 78.62 206 MET A N 1
ATOM 1651 C CA . MET A 1 206 ? -9.048 -0.755 27.995 1.00 78.62 206 MET A CA 1
ATOM 1652 C C . MET A 1 206 ? -9.320 -0.034 29.315 1.00 78.62 206 MET A C 1
ATOM 1654 O O . MET A 1 206 ? -10.256 0.766 29.376 1.00 78.62 206 MET A O 1
ATOM 1658 N N . GLU A 1 207 ? -8.510 -0.255 30.352 1.00 73.50 207 GLU A N 1
ATOM 1659 C CA . GLU A 1 207 ? -8.647 0.428 31.645 1.00 73.50 207 GLU A CA 1
ATOM 1660 C C . GLU A 1 207 ? -8.575 1.961 31.484 1.00 73.50 207 GLU A C 1
ATOM 1662 O O . GLU A 1 207 ? -9.375 2.702 32.057 1.00 73.50 207 GLU A O 1
ATOM 1667 N N . ALA A 1 208 ? -7.710 2.440 30.582 1.00 77.31 208 ALA A N 1
ATOM 1668 C CA . ALA A 1 208 ? -7.568 3.858 30.237 1.00 77.31 208 ALA A CA 1
ATOM 1669 C C . ALA A 1 208 ? -8.708 4.419 29.354 1.00 77.31 208 ALA A C 1
ATOM 1671 O O . ALA A 1 208 ? -8.733 5.615 29.052 1.00 77.31 208 ALA A O 1
ATOM 1672 N N . MET A 1 209 ? -9.653 3.580 28.918 1.00 81.75 209 MET A N 1
ATOM 1673 C CA . MET A 1 209 ? -10.750 3.928 28.009 1.00 81.75 209 MET A CA 1
ATOM 1674 C C . MET A 1 209 ? -12.124 3.711 28.660 1.00 81.75 209 MET A C 1
ATOM 1676 O O . MET A 1 209 ? -13.050 3.209 28.036 1.00 81.75 209 MET A O 1
ATOM 1680 N N . ASN A 1 210 ? -12.292 4.117 29.917 1.00 82.38 210 ASN A N 1
ATOM 1681 C CA . ASN A 1 210 ? -13.532 3.948 30.694 1.00 82.38 210 ASN A CA 1
ATOM 1682 C C . ASN A 1 210 ? -14.788 4.645 30.112 1.00 82.38 210 ASN A C 1
ATOM 1684 O O . ASN A 1 210 ? -15.912 4.272 30.450 1.00 82.38 210 ASN A O 1
ATOM 1688 N N . GLU A 1 211 ? -14.620 5.628 29.224 1.00 86.94 211 GLU A N 1
ATOM 1689 C CA . GLU A 1 211 ? -15.702 6.372 28.576 1.00 86.94 211 GLU A CA 1
ATOM 1690 C C . GLU A 1 211 ? -15.800 6.099 27.069 1.00 86.94 211 GLU A C 1
ATOM 1692 O O . GLU A 1 211 ? -14.800 5.951 26.364 1.00 86.94 211 GLU A O 1
ATOM 1697 N N . ALA A 1 212 ? -17.024 6.151 26.531 1.00 87.12 212 ALA A N 1
ATOM 1698 C CA . ALA A 1 212 ? -17.270 5.956 25.099 1.00 87.12 212 ALA A CA 1
ATOM 1699 C C . ALA A 1 212 ? -16.552 6.999 24.219 1.00 87.12 212 ALA A C 1
ATOM 1701 O O . ALA A 1 212 ? -16.181 6.705 23.088 1.00 87.12 212 ALA A O 1
ATOM 1702 N N . THR A 1 213 ? -16.347 8.218 24.723 1.00 89.56 213 THR A N 1
ATOM 1703 C CA . THR A 1 213 ? -15.583 9.287 24.056 1.00 89.56 213 THR A CA 1
ATOM 1704 C C . THR A 1 213 ? -14.117 8.899 23.877 1.00 89.56 213 THR A C 1
ATOM 1706 O O . THR A 1 213 ? -13.584 9.044 22.781 1.00 89.56 213 THR A O 1
ATOM 1709 N N . LYS A 1 214 ? -13.490 8.339 24.918 1.00 90.31 214 LYS A N 1
ATOM 1710 C CA . LYS A 1 214 ? -12.105 7.849 24.886 1.00 90.31 214 LYS A CA 1
ATOM 1711 C C . LYS A 1 214 ? -11.945 6.639 23.980 1.00 90.31 214 LYS A C 1
ATOM 1713 O O . LYS A 1 214 ? -10.958 6.549 23.257 1.00 90.31 214 LYS A O 1
ATOM 1718 N N . VAL A 1 215 ? -12.933 5.749 23.956 1.00 90.56 215 VAL A N 1
ATOM 1719 C CA . VAL A 1 215 ? -12.948 4.642 22.995 1.00 90.56 215 VAL A CA 1
ATOM 1720 C C . VAL A 1 215 ? -13.013 5.161 21.566 1.00 90.56 215 VAL A C 1
ATOM 1722 O O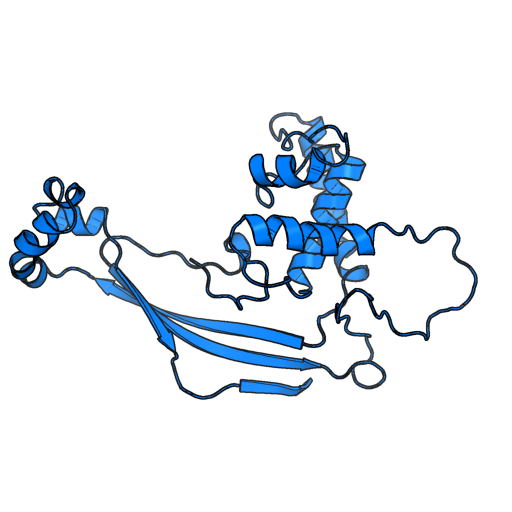 . VAL A 1 215 ? -12.243 4.720 20.720 1.00 90.56 215 VAL A O 1
ATOM 1725 N N . ARG A 1 216 ? -13.873 6.147 21.288 1.00 92.12 216 ARG A N 1
ATOM 1726 C CA . ARG A 1 216 ? -14.013 6.702 19.935 1.00 92.12 216 ARG A CA 1
ATOM 1727 C C . ARG A 1 216 ? -12.751 7.385 19.413 1.00 92.12 216 ARG A C 1
ATOM 1729 O O . ARG A 1 216 ? -12.584 7.481 18.208 1.00 92.12 216 ARG A O 1
ATOM 1736 N N . THR A 1 217 ? -11.857 7.855 20.274 1.00 91.62 217 THR A N 1
ATOM 1737 C CA . THR A 1 217 ? -10.599 8.464 19.817 1.00 91.62 217 THR A CA 1
ATOM 1738 C C . THR A 1 217 ? -9.479 7.453 19.586 1.00 91.62 217 THR A C 1
ATOM 1740 O O . THR A 1 217 ? -8.488 7.810 18.963 1.00 91.62 217 THR A O 1
ATOM 1743 N N . ASN A 1 218 ? -9.613 6.215 20.077 1.00 90.69 218 ASN A N 1
ATOM 1744 C CA . ASN A 1 218 ? -8.509 5.249 20.114 1.00 90.69 218 ASN A CA 1
ATOM 1745 C C . ASN A 1 218 ? -8.826 3.901 19.453 1.00 90.69 218 ASN A C 1
ATOM 1747 O O . ASN A 1 218 ? -7.905 3.205 19.038 1.00 90.69 218 ASN A O 1
ATOM 1751 N N . ILE A 1 219 ? -10.102 3.523 19.338 1.00 90.25 219 ILE A N 1
ATOM 1752 C CA . ILE A 1 219 ? -10.517 2.229 18.791 1.00 90.25 219 ILE A CA 1
ATOM 1753 C C . ILE A 1 219 ? -11.268 2.440 17.486 1.00 90.25 219 ILE A C 1
ATOM 1755 O O . ILE A 1 219 ? -12.216 3.224 17.411 1.00 90.25 219 ILE A O 1
ATOM 1759 N N . ALA A 1 220 ? -10.868 1.683 16.472 1.00 92.56 220 ALA A N 1
ATOM 1760 C CA . ALA A 1 220 ? -11.604 1.520 15.233 1.00 92.56 220 ALA A CA 1
ATOM 1761 C C . ALA A 1 220 ? -12.147 0.092 15.142 1.00 92.56 220 ALA A C 1
ATOM 1763 O O . ALA A 1 220 ? -11.463 -0.858 15.526 1.00 92.56 220 ALA A O 1
ATOM 1764 N N . LYS A 1 221 ? -13.359 -0.065 14.608 1.00 94.38 221 LYS A N 1
ATOM 1765 C CA . LYS A 1 221 ? -13.903 -1.382 14.270 1.00 94.38 221 LYS A CA 1
ATOM 1766 C C . LYS A 1 221 ? -13.865 -1.558 12.760 1.00 94.38 221 LYS A C 1
ATOM 1768 O O . LYS A 1 221 ? -14.370 -0.710 12.034 1.00 94.38 221 LYS A O 1
ATOM 1773 N N . LEU A 1 222 ? -13.296 -2.662 12.297 1.00 96.50 222 LEU A N 1
ATOM 1774 C CA . LEU A 1 222 ? -13.221 -3.002 10.881 1.00 96.50 222 LEU A CA 1
ATOM 1775 C C . LEU A 1 222 ? -13.972 -4.309 10.636 1.00 96.50 222 LEU A C 1
ATOM 1777 O O . LEU A 1 222 ? -13.724 -5.305 11.311 1.00 96.50 222 LEU A O 1
ATOM 1781 N N . GLU A 1 223 ? -14.884 -4.299 9.673 1.00 96.19 223 GLU A N 1
ATOM 1782 C CA . GLU A 1 223 ? -15.641 -5.469 9.235 1.00 96.19 223 GLU A CA 1
ATOM 1783 C C . GLU A 1 223 ? -15.406 -5.663 7.739 1.00 96.19 223 GLU A C 1
ATOM 1785 O O . GLU A 1 223 ? -15.744 -4.786 6.951 1.00 96.19 223 GLU A O 1
ATOM 1790 N N . ILE A 1 224 ? -14.834 -6.798 7.338 1.00 95.50 224 ILE A N 1
ATOM 1791 C CA . ILE A 1 224 ? -14.587 -7.131 5.929 1.00 95.50 224 ILE A CA 1
ATOM 1792 C C . ILE A 1 224 ? -15.445 -8.343 5.571 1.00 95.50 224 ILE A C 1
ATOM 1794 O O . ILE A 1 224 ? -15.431 -9.343 6.289 1.00 95.50 224 ILE A O 1
ATOM 1798 N N . TYR A 1 225 ? -16.199 -8.261 4.476 1.00 94.38 225 TYR A N 1
ATOM 1799 C CA . TYR A 1 225 ? -17.070 -9.343 4.015 1.00 94.38 225 TYR A CA 1
ATOM 1800 C C . TYR A 1 225 ? -17.240 -9.324 2.496 1.00 94.38 225 TYR A C 1
ATOM 1802 O O . TYR A 1 225 ? -17.111 -8.285 1.857 1.00 94.38 225 TYR A O 1
ATOM 1810 N N . PHE A 1 226 ? -17.568 -10.472 1.903 1.00 93.44 226 PHE A N 1
ATOM 1811 C CA . PHE A 1 226 ? -17.884 -10.552 0.475 1.00 93.44 226 PHE A CA 1
ATOM 1812 C C . PHE A 1 226 ? -19.275 -9.973 0.185 1.00 93.44 226 PHE A C 1
ATOM 1814 O O . PHE A 1 226 ? -20.250 -10.390 0.808 1.00 93.44 226 PHE A O 1
ATOM 1821 N N . GLU A 1 227 ? -19.374 -9.054 -0.783 1.00 89.19 227 GLU A N 1
ATOM 1822 C CA . GLU A 1 227 ? -20.647 -8.429 -1.192 1.00 89.19 227 GLU A CA 1
ATOM 1823 C C . GLU A 1 227 ? -21.629 -9.469 -1.758 1.00 89.19 227 GLU A C 1
ATOM 1825 O O . GLU A 1 227 ? -22.825 -9.436 -1.480 1.00 89.19 227 GLU A O 1
ATOM 1830 N N . ALA A 1 228 ? -21.117 -10.425 -2.534 1.00 80.31 228 ALA A N 1
ATOM 1831 C CA . ALA A 1 228 ? -21.880 -11.538 -3.081 1.00 80.31 228 ALA A CA 1
ATOM 1832 C C . ALA A 1 228 ? -20.968 -12.750 -3.320 1.00 80.31 228 ALA A C 1
ATOM 1834 O O . ALA A 1 228 ? -19.772 -12.602 -3.562 1.00 80.31 228 ALA A O 1
ATOM 1835 N N . ARG A 1 229 ? -21.541 -13.960 -3.335 1.00 69.44 229 ARG A N 1
ATOM 1836 C CA . ARG A 1 229 ? -20.844 -15.197 -3.743 1.00 69.44 229 ARG A CA 1
ATOM 1837 C C . ARG A 1 229 ? -20.813 -15.365 -5.270 1.00 69.44 229 ARG A C 1
ATOM 1839 O O . ARG A 1 229 ? -21.200 -16.410 -5.779 1.00 69.44 229 ARG A O 1
ATOM 1846 N N . HIS A 1 230 ? -20.406 -14.330 -5.999 1.00 72.88 230 HIS A N 1
ATOM 1847 C CA . HIS A 1 230 ? -20.241 -14.388 -7.453 1.00 72.88 230 HIS A CA 1
ATOM 1848 C C . HIS A 1 230 ? -18.863 -13.856 -7.832 1.00 72.88 230 HIS A C 1
ATOM 1850 O O . HIS A 1 230 ? -18.513 -12.730 -7.481 1.00 72.88 230 HIS A O 1
ATOM 1856 N N . LEU A 1 231 ? -18.106 -14.675 -8.560 1.00 73.81 231 LEU A N 1
ATOM 1857 C CA . LEU A 1 231 ? -16.845 -14.289 -9.177 1.00 73.81 231 LEU A CA 1
ATOM 1858 C C . LEU A 1 231 ? -17.148 -13.577 -10.497 1.00 73.81 231 LEU A C 1
ATOM 1860 O O . LEU A 1 231 ? -17.879 -14.117 -11.327 1.00 73.81 231 LEU A O 1
ATOM 1864 N N . LEU A 1 232 ? -16.601 -12.377 -10.693 1.00 75.50 232 LEU A N 1
ATOM 1865 C CA . LEU A 1 232 ? -16.599 -11.759 -12.015 1.00 75.50 232 LEU A CA 1
ATOM 1866 C C . LEU A 1 232 ? -15.369 -12.225 -12.781 1.00 75.50 232 LEU A C 1
ATOM 1868 O O . LEU A 1 232 ? -14.248 -11.949 -12.362 1.00 75.50 232 LEU A O 1
ATOM 1872 N N . LEU A 1 233 ? -15.606 -12.905 -13.898 1.00 74.44 233 LEU A N 1
ATOM 1873 C CA . LEU A 1 233 ? -14.581 -13.250 -14.874 1.00 74.44 233 LEU A CA 1
ATOM 1874 C C . LEU A 1 233 ? -14.691 -12.275 -16.046 1.00 74.44 233 LEU A C 1
ATOM 1876 O O . LEU A 1 233 ? -15.762 -12.151 -16.645 1.00 74.44 233 LEU A O 1
ATOM 1880 N N . GLN A 1 234 ? -13.604 -11.571 -16.341 1.00 72.62 234 GLN A N 1
ATOM 1881 C CA . GLN A 1 234 ? -13.459 -10.750 -17.535 1.00 72.62 234 GLN A CA 1
ATOM 1882 C C . GLN A 1 234 ? -12.440 -11.410 -18.460 1.00 72.62 234 GLN A C 1
ATOM 1884 O O . GLN A 1 234 ? -11.311 -11.669 -18.058 1.00 72.62 234 GLN A O 1
ATOM 1889 N N . PHE A 1 235 ? -12.856 -11.673 -19.694 1.00 69.50 235 PHE A N 1
ATOM 1890 C CA . PHE A 1 235 ? -11.965 -12.113 -20.762 1.00 69.50 235 PHE A CA 1
ATOM 1891 C C . PHE A 1 235 ? -11.655 -10.898 -21.630 1.00 69.50 235 PHE A C 1
ATOM 1893 O O . PHE A 1 235 ? -12.593 -10.211 -22.055 1.00 69.50 235 PHE A O 1
ATOM 1900 N N . GLN A 1 236 ? -10.369 -10.616 -21.829 1.00 59.22 236 GLN A N 1
ATOM 1901 C CA . GLN A 1 236 ? -9.880 -9.558 -22.715 1.00 59.22 236 GLN A CA 1
ATOM 1902 C C . GLN A 1 236 ? -9.050 -10.175 -23.839 1.00 59.22 236 GLN A C 1
ATOM 1904 O O . GLN A 1 236 ? -8.259 -11.105 -23.550 1.00 59.22 236 GLN A O 1
#

Secondary structure (DSSP, 8-state):
-----TTS---HHHH-----TTEEEEEEEEEEEEE--TTTTSSS------TT-----GGG--S------THHHHHHHHHHHHHHHTT--SPPPP-HHHHHHHHHHHHHHHHHSEE-TTT--HHHHHHHHGGGT---PEEP-TTSHHHHHHHHHHHIIIIIS-HHHHHSPPPSEEEEEEEEEEEEE-S-HHHHHHHHHHHHHH-GGGGGG-SHHHHHHH--EEEEEES-S-PEEEE-

InterPro domains:
  IPR001873 Epithelial sodium channel [PF00858] (3-230)
  IPR001873 Epithelial sodium channel [PTHR11690] (3-228)
  IPR020903 Epithelial sodium channel, conserved site [PS01206] (94-114)

Foldseek 3Di:
DADDDLLADDDCVVHNDDFAFQKEKEKAKAKEKEAEDAPPPPVHGAWWPPDLDRCPDPPPPPPDDPDPDPPVSPPQQVLQVLVVVVPRVDRHIDALVVQLQSVLQVQCCVFLVAGACSVAPQVSLCSRAVVVVHPRGHHQDCVDPVSVVRSVVSCCCSPVVCPSVVVGGHHSMDMDMDIDIDMDGPDDQVVCVVCLVVCCVVPVVSVVVSGSVSSRNPDTHYHYYHPDPDYHYHYD

Radius of gyration: 22.95 Å; chains: 1; bounding box: 54×40×66 Å

pLDDT: mean 77.53, std 18.68, range [29.19, 97.31]

Sequence (236 aa):
VEVHPAEYVPFPEDQGFTVSPGAVTSVAVKQVRVDRMPLPYDGTDCGDVKGDDVVLSPETVNESLPHREPVLQNMFQFYSDVLRRDGYLEKVNYTTQACIKSCYQRQLVKRCSCVDPSFVTREQARRYFEPRNMSLPDACKMAYLSSLRCVRKVVKETTEQGMCEAECPQSCYEQEYLQRITSNLWPRTSYYASIKDVWQDQLPSMEAMNEATKVRTNIAKLEIYFEARHLLLQFQ